Protein AF-A0A6P5L261-F1 (afdb_monomer)

Secondary structure (DSSP, 8-state):
--------SHHHHHHHHTT-------PPPPHHHHHHHHHHHTT---HHHHHHHTT--SHHHHHHHHS--TTS--TTGGGS-HHHHHHHHHHHHHHHHHHT-SGGGHHHHHHHHHHHHHHHHHHTTSSSPPSSPPPPPP-PPPPPPPPTTSHHHHHHHHHHHHHHHHHHHHHHHHHHT--S-HHHHHHHHHHHHHHHHHHHHHHT--

Sequence (206 aa):
MWARLRLSSLFGLTCGLLWLCPAAGITCPAYEILLSQLKNMAKRDFLNSFMTDQGLNLPHLNDTCKRSSDFLVTETLKDLPPVTFLQTVSQNLRHVVQILKEPVFEAMNIYLQGIDNNVCCMLQKLPPAPTACPAPGSKRTLSPTPTVGSFSWKLERCKVIQSYQRFMEAVGKVLETWGPSPGQRNRNRRSLLNVLLGQRRKVRAG

Mean predicted aligned error: 12.81 Å

Nearest PDB structures (foldseek):
  1rw5-assembly1_A  TM=5.959E-01  e=7.456E-01  Homo sapiens
  8dpw-assembly1_A  TM=3.779E-01  e=3.121E-01  Homo sapiens
  4mhl-assembly1_A  TM=4.440E-01  e=8.21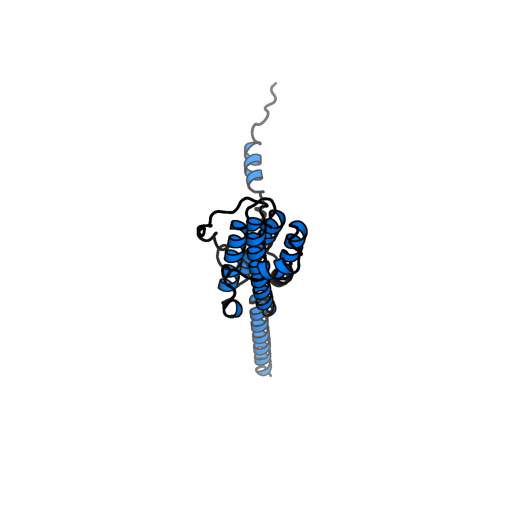3E-01  Homo sapiens
  8dpv-assembly1_A  TM=3.645E-01  e=1.468E+00  Homo sapiens
  2q98-assembly1_A  TM=4.676E-01  e=4.919E+00  Homo sapiens

Solvent-accessible surface area (backbone atoms only — not comparable to full-atom values): 12455 Å² total; per-residue (Å²): 137,84,84,81,78,79,93,79,63,71,73,65,55,60,61,58,60,73,74,64,63,72,75,77,67,80,73,64,72,57,65,71,58,42,52,51,49,53,46,57,58,31,69,63,79,57,48,67,57,50,29,56,80,71,72,43,81,41,81,79,45,49,59,59,26,63,52,57,56,91,82,64,88,56,79,65,54,80,78,42,56,73,67,61,36,45,51,51,50,44,52,50,48,52,51,50,40,65,73,48,63,54,78,93,32,47,73,57,42,54,50,47,50,53,50,41,52,46,43,41,40,50,45,58,72,39,89,83,50,57,96,61,64,84,72,87,70,82,83,73,88,74,74,90,76,59,63,83,86,37,72,67,32,51,50,54,51,42,14,52,43,40,32,50,50,54,39,29,43,52,51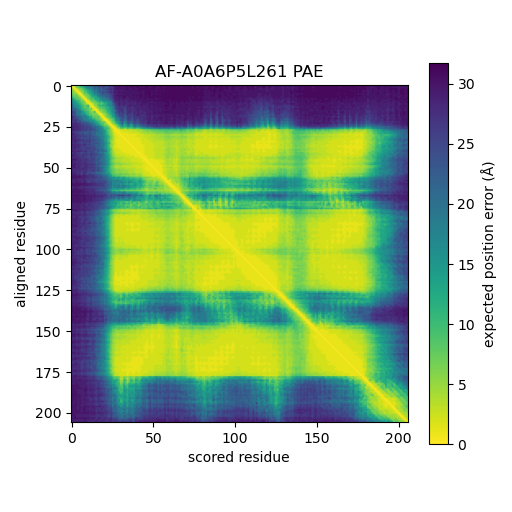,28,60,46,54,69,72,60,72,78,54,72,68,56,58,52,51,52,51,52,50,51,51,50,52,55,53,53,52,57,54,56,70,74,75,115

InterPro domains:
  IPR001581 Leukemia inhibitory factor /oncostatin [PF01291] (36-175)
  IPR001581 Leukemia inhibitory factor /oncostatin [SM00080] (28-164)
  IPR009079 Four-helical cytokine-like, core [G3DSA:1.20.1250.10] (23-178)
  IPR009079 Four-helical cytokine-like, core [SSF47266] (30-178)
  IPR039578 Oncostatin-M [PTHR14261] (1-195)

Radius of gyration: 26.19 Å; Cα contacts (8 Å, |Δi|>4): 137; chains: 1; bounding box: 65×85×64 Å

Foldseek 3Di:
DDDDDPPPDDVVVVVVVVVPPPPPPVQQDDLVVLLVVLLVLLQDAPLVVLCVVLVNPDPVSVVLLLPADPPQDLPCLLVDDLLVNLLSLLQLLVLLCVVVVDPVCVVVNVSSVVSNVSSQSNLCLDPVRDPGRDDHDDDDDDDDQDDPSDPVNSSVNSNSSSNSSSNSNSVSVSSVPDDDGPVVVVVVVVVVVVVVVVVVVVVVPD

pLDDT: mean 78.7, std 17.12, range [33.47, 97.25]

Structure (mmCIF, N/CA/C/O backbone):
data_AF-A0A6P5L261-F1
#
_entry.id   AF-A0A6P5L261-F1
#
loop_
_atom_site.group_PDB
_atom_site.id
_atom_site.type_symbol
_atom_site.label_atom_id
_atom_site.label_alt_id
_atom_site.label_comp_id
_atom_site.label_asym_id
_atom_site.label_entity_id
_atom_site.label_seq_id
_atom_site.pdbx_PDB_ins_code
_atom_site.Cartn_x
_atom_site.Cartn_y
_atom_site.Cartn_z
_atom_site.occupancy
_atom_site.B_iso_or_equiv
_atom_site.auth_seq_id
_atom_site.auth_comp_id
_atom_site.auth_asym_id
_atom_site.auth_atom_id
_atom_site.pdbx_PDB_model_num
ATOM 1 N N . MET A 1 1 ? 31.163 71.505 3.000 1.00 33.47 1 MET A N 1
ATOM 2 C CA . MET A 1 1 ? 30.734 71.180 1.619 1.00 33.47 1 MET A CA 1
ATOM 3 C C . MET A 1 1 ? 30.285 69.726 1.580 1.00 33.47 1 MET A C 1
ATOM 5 O O . MET A 1 1 ? 30.810 68.921 2.332 1.00 33.47 1 MET A O 1
ATOM 9 N N . TRP A 1 2 ? 29.241 69.442 0.808 1.00 35.03 2 TRP A N 1
ATOM 10 C CA . TRP A 1 2 ? 28.296 68.343 1.008 1.00 35.03 2 TRP A CA 1
ATOM 11 C C . TRP A 1 2 ? 28.827 66.981 0.537 1.00 35.03 2 TRP A C 1
ATOM 13 O O . TRP A 1 2 ? 29.327 66.865 -0.581 1.00 35.03 2 TRP A O 1
ATOM 23 N N . ALA A 1 3 ? 28.646 65.938 1.351 1.00 36.06 3 ALA A N 1
ATOM 24 C CA . ALA A 1 3 ? 28.853 64.554 0.937 1.00 36.06 3 ALA A CA 1
ATOM 25 C C . ALA A 1 3 ? 27.654 64.089 0.093 1.00 36.06 3 ALA A C 1
ATOM 27 O O . ALA A 1 3 ? 26.552 63.895 0.603 1.00 36.06 3 ALA A O 1
ATOM 28 N N . ARG A 1 4 ? 27.857 63.919 -1.219 1.00 46.28 4 ARG A N 1
ATOM 29 C CA . ARG A 1 4 ? 26.900 63.224 -2.090 1.00 46.28 4 ARG A CA 1
ATOM 30 C C . ARG A 1 4 ? 27.018 61.719 -1.850 1.00 46.28 4 ARG A C 1
ATOM 32 O O . ARG A 1 4 ? 27.907 61.077 -2.405 1.00 46.28 4 ARG A O 1
ATOM 39 N N . LEU A 1 5 ? 26.104 61.148 -1.069 1.00 43.03 5 LEU A N 1
ATOM 40 C CA . LEU A 1 5 ? 25.864 59.706 -1.100 1.00 43.03 5 LEU A CA 1
ATOM 41 C C . LEU A 1 5 ? 25.200 59.361 -2.443 1.00 43.03 5 LEU A C 1
ATOM 43 O O . LEU A 1 5 ? 24.088 59.802 -2.732 1.00 43.03 5 LEU A O 1
ATOM 47 N N . ARG A 1 6 ? 25.897 58.593 -3.288 1.00 48.44 6 ARG A N 1
ATOM 48 C CA . ARG A 1 6 ? 25.339 58.034 -4.526 1.00 48.44 6 ARG A CA 1
ATOM 49 C C . ARG A 1 6 ? 24.251 57.012 -4.172 1.00 48.44 6 ARG A C 1
ATOM 51 O O . ARG A 1 6 ? 24.556 55.884 -3.794 1.00 48.44 6 ARG A O 1
ATOM 58 N N . LEU A 1 7 ? 22.985 57.396 -4.330 1.00 50.19 7 LEU A N 1
ATOM 59 C CA . LEU A 1 7 ? 21.830 56.491 -4.353 1.00 50.19 7 LEU A CA 1
ATOM 60 C C . LEU A 1 7 ? 21.842 55.671 -5.660 1.00 50.19 7 LEU A C 1
ATOM 62 O O . LEU A 1 7 ? 21.100 55.937 -6.601 1.00 50.19 7 LEU A O 1
ATOM 66 N N . SER A 1 8 ? 22.756 54.709 -5.781 1.00 49.59 8 SER A N 1
ATOM 67 C CA . SER A 1 8 ? 22.884 53.890 -7.000 1.00 49.59 8 SER A CA 1
ATOM 68 C C . SER A 1 8 ? 23.367 52.477 -6.685 1.00 49.59 8 SER A C 1
ATOM 70 O O . SER A 1 8 ? 24.314 51.994 -7.289 1.00 49.59 8 SER A O 1
ATOM 72 N N . SER A 1 9 ? 22.776 51.826 -5.683 1.00 52.22 9 SER A N 1
ATOM 73 C CA . SER A 1 9 ? 23.195 50.464 -5.309 1.00 52.22 9 SER A CA 1
ATOM 74 C C . SER A 1 9 ? 22.052 49.548 -4.860 1.00 52.22 9 SER A C 1
ATOM 76 O O . SER A 1 9 ? 22.175 48.330 -4.915 1.00 52.22 9 SER A O 1
ATOM 78 N N . LEU A 1 10 ? 20.883 50.085 -4.498 1.00 47.38 10 LEU A N 1
ATOM 79 C CA . LEU A 1 10 ? 19.827 49.252 -3.910 1.00 47.38 10 LEU A CA 1
ATOM 80 C C . LEU A 1 10 ? 18.941 48.519 -4.932 1.00 47.38 10 LEU A C 1
ATOM 82 O O . LEU A 1 10 ? 18.353 47.504 -4.580 1.00 47.38 10 LEU A O 1
ATOM 86 N N . PHE A 1 11 ? 18.877 48.959 -6.195 1.00 47.06 11 PHE A N 1
ATOM 87 C CA . PHE A 1 11 ? 18.023 48.309 -7.208 1.00 47.06 11 PHE A CA 1
ATOM 88 C C . PHE A 1 11 ? 18.656 47.059 -7.851 1.00 47.06 11 PHE A C 1
ATOM 90 O O . PHE A 1 11 ? 17.942 46.170 -8.303 1.00 47.06 11 PHE A O 1
ATOM 97 N N . GLY A 1 12 ? 19.992 46.959 -7.869 1.00 49.56 12 GLY A N 1
ATOM 98 C CA . GLY A 1 12 ? 20.695 45.774 -8.385 1.00 49.56 12 GLY A CA 1
ATOM 99 C C . GLY A 1 12 ? 20.711 44.603 -7.397 1.00 49.56 12 GLY A C 1
ATOM 100 O O . GLY A 1 12 ? 20.700 43.443 -7.803 1.00 49.56 12 GLY A O 1
ATOM 101 N N . LEU A 1 13 ? 20.679 44.902 -6.095 1.00 46.00 13 LEU A N 1
ATOM 102 C CA . LEU A 1 13 ? 20.694 43.900 -5.027 1.00 46.00 13 LEU A CA 1
ATOM 103 C C . LEU A 1 13 ? 19.342 43.193 -4.854 1.00 46.00 13 LEU A C 1
ATOM 105 O O . LEU A 1 13 ? 19.320 42.006 -4.541 1.00 46.00 13 LEU A O 1
ATOM 109 N N . THR A 1 14 ? 18.218 43.866 -5.115 1.00 50.78 14 THR A N 1
ATOM 110 C CA . THR A 1 14 ? 16.883 43.256 -4.978 1.00 50.78 14 THR A CA 1
ATOM 111 C C . THR A 1 14 ? 16.535 42.312 -6.133 1.00 50.78 14 THR A C 1
ATOM 113 O O . THR A 1 14 ? 15.913 41.280 -5.895 1.00 50.78 14 THR A O 1
ATOM 116 N N . CYS A 1 15 ? 16.995 42.585 -7.363 1.00 46.81 15 CYS A N 1
ATOM 117 C CA . CYS A 1 15 ? 16.820 41.657 -8.491 1.00 46.81 15 CYS A CA 1
ATOM 118 C C . CYS A 1 15 ? 17.771 40.448 -8.443 1.00 46.81 15 CYS A C 1
ATOM 120 O O . CYS A 1 15 ? 17.393 39.369 -8.893 1.00 46.81 15 CYS A O 1
ATOM 122 N N . GLY A 1 16 ? 18.974 40.586 -7.871 1.00 48.84 16 GLY A N 1
ATOM 123 C CA . GLY A 1 16 ? 19.916 39.467 -7.721 1.00 48.84 16 GLY A CA 1
ATOM 124 C C . GLY A 1 16 ? 19.485 38.421 -6.683 1.00 48.84 16 GLY A C 1
ATOM 125 O O . GLY A 1 16 ? 19.811 37.244 -6.821 1.00 48.84 16 GLY A O 1
ATOM 126 N N . LEU A 1 17 ? 18.710 38.824 -5.670 1.00 49.41 17 LEU A N 1
ATOM 127 C CA . LEU A 1 17 ? 18.237 37.938 -4.596 1.00 49.41 17 LEU A CA 1
ATOM 128 C C . LEU A 1 17 ? 17.010 37.092 -4.981 1.00 49.41 17 LEU A C 1
ATOM 130 O O . LEU A 1 17 ? 16.800 36.033 -4.397 1.00 49.41 17 LEU A O 1
ATOM 134 N N . LEU A 1 18 ? 16.235 37.498 -5.994 1.00 51.03 18 LEU A N 1
ATOM 135 C CA . LEU A 1 18 ? 15.096 36.719 -6.508 1.00 51.03 18 LEU A CA 1
ATOM 136 C C . LEU A 1 18 ? 15.513 35.544 -7.410 1.00 51.03 18 LEU A C 1
ATOM 138 O O . LEU A 1 18 ? 14.702 34.661 -7.676 1.00 51.03 18 LEU A O 1
ATOM 142 N N . TRP A 1 19 ? 16.773 35.499 -7.852 1.00 49.81 19 TRP A N 1
ATOM 143 C CA . TRP A 1 19 ? 17.304 34.437 -8.719 1.00 49.81 19 TRP A CA 1
ATOM 144 C C . TRP A 1 19 ? 18.067 33.337 -7.963 1.00 49.81 19 TRP A C 1
ATOM 146 O O . TRP A 1 19 ? 18.660 32.451 -8.572 1.00 49.81 19 TRP A O 1
ATOM 156 N N . LEU A 1 20 ? 18.037 33.384 -6.628 1.00 44.72 20 LEU A N 1
ATOM 157 C CA . LEU A 1 20 ? 18.706 32.436 -5.733 1.00 44.72 20 LEU A CA 1
ATOM 158 C C . LEU A 1 20 ? 17.727 31.682 -4.829 1.00 44.72 20 LEU A C 1
ATOM 160 O O . LEU A 1 20 ? 18.126 31.160 -3.792 1.00 44.72 20 LEU A O 1
ATOM 164 N N . CYS A 1 21 ? 16.461 31.553 -5.225 1.00 39.91 21 CYS A N 1
ATOM 165 C CA . CYS A 1 21 ? 15.712 30.378 -4.810 1.00 39.91 21 CYS A CA 1
ATOM 166 C C . CYS A 1 21 ? 16.179 29.242 -5.722 1.00 39.91 21 CYS A C 1
ATOM 168 O O . CYS A 1 21 ? 15.684 29.153 -6.850 1.00 39.91 21 CYS A O 1
ATOM 170 N N . PRO A 1 22 ? 17.084 28.338 -5.292 1.00 44.16 22 PRO A N 1
ATOM 171 C CA . PRO A 1 22 ? 16.988 27.006 -5.833 1.00 44.16 22 PRO A CA 1
ATOM 172 C C . PRO A 1 22 ? 15.557 26.614 -5.489 1.00 44.16 22 PRO A C 1
ATOM 174 O O . PRO A 1 22 ? 15.202 26.480 -4.317 1.00 44.16 22 PRO A O 1
ATOM 177 N N . ALA A 1 23 ? 14.695 26.511 -6.501 1.00 46.53 23 ALA A N 1
ATOM 178 C CA . ALA A 1 23 ? 13.581 25.605 -6.381 1.00 46.53 23 ALA A CA 1
ATOM 179 C C . ALA A 1 23 ? 14.266 24.315 -5.949 1.00 46.53 23 ALA A C 1
ATOM 181 O O . ALA A 1 23 ? 15.007 23.717 -6.734 1.00 46.53 23 ALA A O 1
ATOM 182 N N . ALA A 1 24 ? 14.166 23.988 -4.662 1.00 45.53 24 ALA A N 1
ATOM 183 C CA . ALA A 1 24 ? 14.596 22.721 -4.128 1.00 45.53 24 ALA A CA 1
ATOM 184 C C . ALA A 1 24 ? 13.639 21.719 -4.766 1.00 45.53 24 ALA A C 1
ATOM 186 O O . ALA A 1 24 ? 12.659 21.290 -4.169 1.00 45.53 24 ALA A O 1
ATOM 187 N N . GLY A 1 25 ? 13.854 21.452 -6.055 1.00 47.66 25 GLY A N 1
ATOM 188 C CA . GLY A 1 25 ? 13.247 20.364 -6.766 1.00 47.66 25 GLY A CA 1
ATOM 189 C C . GLY A 1 25 ? 13.775 19.165 -6.027 1.00 47.66 25 GLY A C 1
ATOM 190 O O . GLY A 1 25 ? 14.940 18.806 -6.188 1.00 47.66 25 GLY A O 1
ATOM 191 N N . ILE A 1 26 ? 12.955 18.643 -5.121 1.00 58.28 26 ILE A N 1
ATOM 192 C CA . ILE A 1 26 ? 13.238 17.417 -4.399 1.00 58.28 26 ILE A CA 1
ATOM 193 C C . ILE A 1 26 ? 13.472 16.388 -5.498 1.00 58.28 26 ILE A C 1
ATOM 195 O O . ILE A 1 26 ? 12.552 15.987 -6.212 1.00 58.28 26 ILE A O 1
ATOM 199 N N . THR A 1 27 ? 14.739 16.071 -5.738 1.00 77.88 27 THR A N 1
ATOM 200 C CA . THR A 1 27 ? 15.110 15.193 -6.835 1.00 77.88 27 THR A CA 1
ATOM 201 C C . THR A 1 27 ? 14.723 13.785 -6.426 1.00 77.88 27 THR A C 1
ATOM 203 O O . THR A 1 27 ? 15.116 13.293 -5.370 1.00 77.88 27 THR A O 1
ATOM 206 N N . CYS A 1 28 ? 13.914 13.131 -7.256 1.00 87.81 28 CYS A N 1
ATOM 207 C CA . CYS A 1 28 ? 13.492 11.769 -6.976 1.00 87.81 28 CYS A CA 1
ATOM 208 C C . CYS A 1 28 ? 14.708 10.831 -6.905 1.00 87.81 28 CYS A C 1
ATOM 210 O O . CYS A 1 28 ? 15.511 10.838 -7.856 1.00 87.81 28 CYS A O 1
ATOM 212 N N . PRO A 1 29 ? 14.813 9.994 -5.851 1.00 90.44 29 PRO A N 1
ATOM 213 C CA . PRO A 1 29 ? 15.911 9.050 -5.686 1.00 90.44 29 PRO A CA 1
ATOM 214 C C . PRO A 1 29 ? 16.095 8.117 -6.891 1.00 90.44 29 PRO A C 1
ATOM 216 O O . PRO A 1 29 ? 15.255 8.020 -7.793 1.00 90.44 29 PRO A O 1
ATOM 219 N N . ALA A 1 30 ? 17.222 7.406 -6.919 1.00 91.19 30 ALA A N 1
ATOM 220 C CA . ALA A 1 30 ? 17.482 6.405 -7.949 1.00 91.19 30 ALA A CA 1
ATOM 221 C C . ALA A 1 30 ? 16.413 5.294 -7.940 1.00 91.19 30 ALA A C 1
ATOM 223 O O . ALA A 1 30 ? 15.871 4.955 -6.889 1.00 91.19 30 ALA A O 1
ATOM 224 N N . TYR A 1 31 ? 16.147 4.699 -9.109 1.00 92.19 31 TYR A N 1
ATOM 225 C CA . TYR A 1 31 ? 15.114 3.667 -9.287 1.00 92.19 31 TYR A CA 1
ATOM 226 C C . TYR A 1 31 ? 15.254 2.506 -8.289 1.00 92.19 31 TYR A C 1
ATOM 228 O O . TYR A 1 31 ? 14.279 2.143 -7.643 1.00 92.19 31 TYR A O 1
ATOM 236 N N . GLU A 1 32 ? 16.466 1.973 -8.103 1.00 93.19 32 GLU A N 1
ATOM 237 C CA . GLU A 1 32 ? 16.696 0.834 -7.198 1.00 93.19 32 GLU A CA 1
ATOM 238 C C . GLU A 1 32 ? 16.423 1.199 -5.727 1.00 93.19 32 GLU A C 1
ATOM 240 O O . GLU A 1 32 ? 15.879 0.397 -4.967 1.00 93.19 32 GLU A O 1
ATOM 245 N N . ILE A 1 33 ? 16.733 2.442 -5.335 1.00 94.44 33 ILE A N 1
ATOM 246 C CA . ILE A 1 33 ? 16.443 2.963 -3.992 1.00 94.44 33 ILE A CA 1
ATOM 247 C C . ILE A 1 33 ? 14.930 3.091 -3.807 1.00 94.44 33 ILE A C 1
ATOM 249 O O . ILE A 1 33 ? 14.399 2.605 -2.813 1.00 94.44 33 ILE A O 1
ATOM 253 N N . LEU A 1 34 ? 14.228 3.687 -4.777 1.00 94.94 34 LEU A N 1
ATOM 254 C CA . LEU A 1 34 ? 12.769 3.822 -4.744 1.00 94.94 34 LEU A CA 1
ATOM 255 C C . LEU A 1 34 ? 12.074 2.462 -4.683 1.00 94.94 34 LEU A C 1
ATOM 257 O O . LEU A 1 34 ? 11.142 2.288 -3.901 1.00 94.94 34 LEU A O 1
ATOM 261 N N . LEU A 1 35 ? 12.533 1.491 -5.477 1.00 96.00 35 LEU A N 1
ATOM 262 C CA . LEU A 1 35 ? 11.956 0.150 -5.505 1.00 96.00 35 LEU A CA 1
ATOM 263 C C . LEU A 1 35 ? 12.141 -0.546 -4.153 1.00 96.00 35 LEU A C 1
ATOM 265 O O . LEU A 1 35 ? 11.180 -1.086 -3.609 1.00 96.00 35 LEU A O 1
ATOM 269 N N . SER A 1 36 ? 13.344 -0.476 -3.579 1.00 95.81 36 SER A N 1
ATOM 270 C CA . SER A 1 36 ? 13.629 -1.009 -2.243 1.00 95.81 36 SER A CA 1
ATOM 271 C C . SER A 1 36 ? 12.770 -0.344 -1.161 1.00 95.81 36 SER A C 1
ATOM 273 O O . SER A 1 36 ? 12.158 -1.025 -0.337 1.00 95.81 36 SER A O 1
ATOM 275 N N . GLN A 1 37 ? 12.644 0.986 -1.197 1.00 96.56 37 GLN A N 1
ATOM 276 C CA . GLN A 1 37 ? 11.794 1.727 -0.266 1.00 96.56 37 GLN A CA 1
ATOM 277 C C . GLN A 1 37 ? 10.324 1.307 -0.382 1.00 96.56 37 GLN A C 1
ATOM 279 O O . GLN A 1 37 ? 9.709 1.004 0.635 1.00 96.56 37 GLN A O 1
ATOM 284 N N . LEU A 1 38 ? 9.762 1.235 -1.593 1.00 97.25 38 LEU A N 1
ATOM 285 C CA . LEU A 1 38 ? 8.371 0.816 -1.805 1.00 97.25 38 LEU A CA 1
ATOM 286 C C . LEU A 1 38 ? 8.121 -0.620 -1.319 1.00 97.25 38 LEU A C 1
ATOM 288 O O . LEU A 1 38 ? 7.137 -0.855 -0.619 1.00 97.25 38 LEU A O 1
ATOM 292 N N . LYS A 1 39 ? 9.033 -1.559 -1.608 1.00 96.38 39 LYS A N 1
ATOM 293 C CA . LYS A 1 39 ? 8.966 -2.943 -1.102 1.00 96.38 39 LYS A CA 1
ATOM 294 C C . LYS A 1 39 ? 8.957 -3.000 0.424 1.00 96.38 39 LYS A C 1
ATOM 296 O O . LYS A 1 39 ? 8.181 -3.747 1.011 1.00 96.38 39 LYS A O 1
ATOM 301 N N . ASN A 1 40 ? 9.808 -2.211 1.077 1.00 96.50 40 ASN A N 1
ATOM 302 C CA . ASN A 1 40 ? 9.866 -2.174 2.537 1.00 96.50 40 ASN A CA 1
ATOM 303 C C . ASN A 1 40 ? 8.628 -1.511 3.143 1.00 96.50 40 ASN A C 1
ATOM 305 O O . ASN A 1 40 ? 8.123 -1.985 4.158 1.00 96.50 40 ASN A O 1
ATOM 309 N N . MET A 1 41 ? 8.102 -0.461 2.510 1.00 96.50 41 MET A N 1
ATOM 310 C CA . MET A 1 41 ? 6.895 0.205 2.997 1.00 96.50 41 MET A CA 1
ATOM 311 C C . MET A 1 41 ? 5.640 -0.661 2.862 1.00 96.50 41 MET A C 1
ATOM 313 O O . MET A 1 41 ? 4.766 -0.611 3.725 1.00 96.50 41 MET A O 1
ATOM 317 N N . ALA A 1 42 ? 5.584 -1.523 1.845 1.00 95.50 42 ALA A N 1
ATOM 318 C CA . ALA A 1 42 ? 4.510 -2.498 1.675 1.00 95.50 42 ALA A CA 1
ATOM 319 C C . ALA A 1 42 ? 4.428 -3.545 2.804 1.00 95.50 42 ALA A C 1
ATOM 321 O O . ALA A 1 42 ? 3.379 -4.152 2.989 1.00 95.50 42 ALA A O 1
ATOM 322 N N . LYS A 1 43 ? 5.505 -3.739 3.579 1.00 94.75 43 LYS A N 1
ATOM 323 C CA . LYS A 1 43 ? 5.561 -4.692 4.704 1.00 94.75 43 LYS A CA 1
ATOM 324 C C . LYS A 1 43 ? 5.063 -4.104 6.028 1.00 94.75 43 LYS A C 1
ATOM 326 O O . LYS A 1 43 ? 5.063 -4.801 7.040 1.00 94.75 43 LYS A O 1
ATOM 331 N N . ARG A 1 44 ? 4.717 -2.814 6.068 1.00 94.62 44 ARG A N 1
ATOM 332 C CA . ARG A 1 44 ? 4.341 -2.134 7.311 1.00 94.62 44 ARG A CA 1
ATOM 333 C C . ARG A 1 44 ? 2.962 -2.585 7.791 1.00 94.62 44 ARG A C 1
ATOM 335 O O . ARG A 1 44 ? 1.948 -2.264 7.171 1.00 94.62 44 ARG A O 1
ATOM 342 N N . ASP A 1 45 ? 2.932 -3.224 8.955 1.00 91.12 45 ASP A N 1
ATOM 343 C CA . ASP A 1 45 ? 1.687 -3.569 9.634 1.00 91.12 45 ASP A CA 1
ATOM 344 C C . ASP A 1 45 ? 1.158 -2.386 10.465 1.00 91.12 45 ASP A C 1
ATOM 346 O O . ASP A 1 45 ? 1.841 -1.850 11.337 1.00 91.12 45 ASP A O 1
ATOM 350 N N . PHE A 1 46 ? -0.071 -1.975 10.167 1.00 92.75 46 PHE A N 1
ATOM 351 C CA . PHE A 1 46 ? -0.848 -0.969 10.893 1.00 92.75 46 PHE A CA 1
ATOM 352 C C . PHE A 1 46 ? -2.031 -1.588 11.634 1.00 92.75 46 PHE A C 1
ATOM 354 O O . PHE A 1 46 ? -2.564 -0.969 12.554 1.00 92.75 46 PHE A O 1
ATOM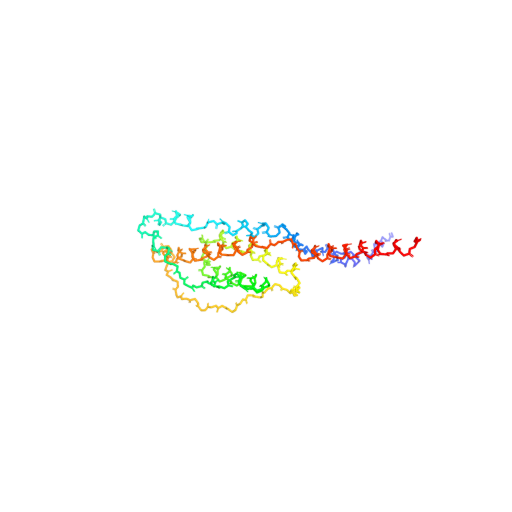 361 N N . LEU A 1 47 ? -2.465 -2.786 11.231 1.00 91.00 47 LEU A N 1
ATOM 362 C CA . LEU A 1 47 ? -3.657 -3.404 11.790 1.00 91.00 47 LEU A CA 1
ATOM 363 C C . LEU A 1 47 ? -3.399 -3.835 13.226 1.00 91.00 47 LEU A C 1
ATOM 365 O O . LEU A 1 47 ? -4.203 -3.519 14.099 1.00 91.00 47 LEU A O 1
ATOM 369 N N . ASN A 1 48 ? -2.272 -4.502 13.478 1.00 90.00 48 ASN A N 1
ATOM 370 C CA . ASN A 1 48 ? -1.955 -4.983 14.817 1.00 90.00 48 ASN A CA 1
ATOM 371 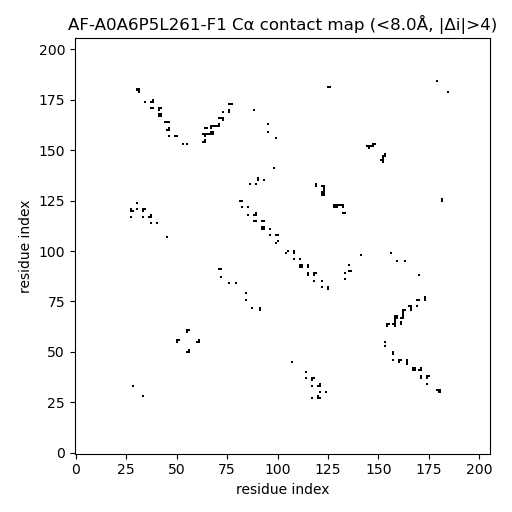C C . ASN A 1 48 ? -1.791 -3.829 15.821 1.00 90.00 48 ASN A C 1
ATOM 373 O O . ASN A 1 48 ? -2.331 -3.891 16.928 1.00 90.00 48 ASN A O 1
ATOM 377 N N . SER A 1 49 ? -1.117 -2.743 15.420 1.00 90.12 49 SER A N 1
ATOM 378 C CA . SER A 1 49 ? -0.999 -1.532 16.244 1.00 90.12 49 SER A CA 1
ATOM 379 C C . SER A 1 49 ? -2.370 -0.926 16.539 1.00 90.12 49 SER A C 1
ATOM 381 O O . SER A 1 49 ? -2.717 -0.749 17.701 1.00 90.12 49 SER A O 1
ATOM 383 N N . PHE A 1 50 ? -3.205 -0.722 15.514 1.00 91.88 50 PHE A N 1
ATOM 384 C CA . PHE A 1 50 ? -4.551 -0.182 15.710 1.00 91.88 50 PHE A CA 1
ATOM 385 C C . PHE A 1 50 ? -5.416 -1.068 16.617 1.00 91.88 50 PHE A C 1
ATOM 387 O O . PHE A 1 50 ? -6.096 -0.568 17.510 1.00 91.88 50 PHE A O 1
ATOM 394 N N . MET A 1 51 ? -5.396 -2.388 16.414 1.00 89.88 51 MET A N 1
ATOM 395 C CA . MET A 1 51 ? -6.162 -3.320 17.242 1.00 89.88 51 MET A CA 1
ATOM 396 C C . MET A 1 51 ? -5.719 -3.285 18.704 1.00 89.88 51 MET A C 1
ATOM 398 O O . MET A 1 51 ? -6.567 -3.366 19.593 1.00 89.88 51 MET A O 1
ATOM 402 N N . THR A 1 52 ? -4.419 -3.140 18.951 1.00 90.50 52 THR A N 1
ATOM 403 C CA . THR A 1 52 ? -3.866 -3.008 20.301 1.00 90.50 52 THR A CA 1
ATOM 404 C C . THR A 1 52 ? -4.323 -1.698 20.942 1.00 90.50 52 THR A C 1
ATOM 406 O O . THR A 1 52 ? -4.953 -1.728 21.998 1.00 90.50 52 THR A O 1
ATOM 409 N N . ASP A 1 53 ? -4.120 -0.568 20.262 1.00 90.06 53 ASP A N 1
ATOM 410 C CA . ASP A 1 53 ? -4.429 0.770 20.785 1.00 90.06 53 ASP A CA 1
ATOM 411 C C . ASP A 1 53 ? -5.929 0.981 21.038 1.00 90.06 53 ASP A C 1
ATOM 413 O O . ASP A 1 53 ? -6.330 1.725 21.932 1.00 90.06 53 ASP A O 1
ATOM 417 N N . GLN A 1 54 ? -6.787 0.323 20.253 1.00 90.50 54 GLN A N 1
ATOM 418 C CA . GLN A 1 54 ? -8.240 0.459 20.362 1.00 90.50 54 GLN A CA 1
ATOM 419 C C . GLN A 1 54 ? -8.902 -0.585 21.271 1.00 90.50 54 GLN A C 1
ATOM 421 O O . GLN A 1 54 ? -10.128 -0.531 21.444 1.00 90.50 54 GLN A O 1
ATOM 426 N N . GLY A 1 55 ? -8.130 -1.511 21.854 1.00 88.12 55 GLY A N 1
ATOM 427 C CA . GLY A 1 55 ? -8.649 -2.586 22.704 1.00 88.12 55 GLY A CA 1
ATOM 428 C C . GLY A 1 55 ? -9.455 -3.638 21.933 1.00 88.12 55 GLY A C 1
ATOM 429 O O . GLY A 1 55 ? -10.403 -4.205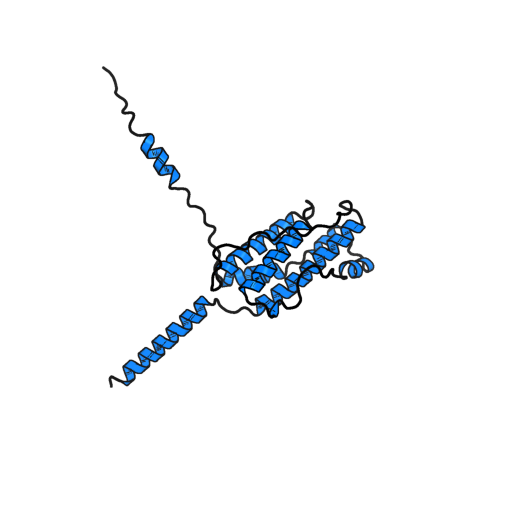 22.467 1.00 88.12 55 GLY A O 1
ATOM 430 N N . LEU A 1 56 ? -9.113 -3.874 20.663 1.00 87.62 56 LEU A N 1
ATOM 431 C CA . LEU A 1 56 ? -9.768 -4.851 19.784 1.00 87.62 56 LEU A CA 1
ATOM 432 C C . LEU A 1 56 ? -9.020 -6.188 19.695 1.00 87.62 56 LEU A C 1
ATOM 434 O O . LEU A 1 56 ? -9.453 -7.066 18.949 1.00 87.62 56 LEU A O 1
ATOM 438 N N . ASN A 1 57 ? -7.906 -6.365 20.414 1.00 82.00 57 ASN A N 1
ATOM 439 C CA . ASN A 1 57 ? -7.094 -7.586 20.371 1.00 82.00 57 ASN A CA 1
ATOM 440 C C . ASN A 1 57 ? -7.725 -8.744 21.175 1.00 82.00 57 ASN A C 1
ATOM 442 O O . ASN A 1 57 ? -7.128 -9.312 22.085 1.00 82.00 57 ASN A O 1
ATOM 446 N N . LEU A 1 58 ? -8.982 -9.052 20.854 1.00 81.50 58 LEU A N 1
ATOM 447 C CA . LEU A 1 58 ? -9.770 -10.143 21.411 1.00 81.50 58 LEU A CA 1
ATOM 448 C C . LEU A 1 58 ? -10.018 -11.182 20.306 1.00 81.50 58 LEU A C 1
ATOM 450 O O . LEU A 1 58 ? -10.318 -10.790 19.173 1.00 81.50 58 LEU A O 1
ATOM 454 N N . PRO A 1 59 ? -9.960 -12.496 20.603 1.00 76.94 59 PRO A N 1
ATOM 455 C CA . PRO A 1 59 ? -10.048 -13.545 19.583 1.00 76.94 59 PRO A CA 1
ATOM 456 C C . PRO A 1 59 ? -11.259 -13.414 18.642 1.00 76.94 59 PRO A C 1
ATOM 458 O O . PRO A 1 59 ? -11.112 -13.517 17.430 1.00 76.94 59 PRO A O 1
ATOM 461 N N . HIS A 1 60 ? -12.437 -13.086 19.181 1.00 74.50 60 HIS A N 1
ATOM 462 C CA . HIS A 1 60 ? -13.685 -12.952 18.417 1.00 74.50 60 HIS A CA 1
ATOM 463 C C . HIS A 1 60 ? -13.758 -11.683 17.539 1.00 74.50 60 HIS A C 1
ATOM 465 O O . HIS A 1 60 ? -14.500 -11.641 16.555 1.00 74.50 60 HIS A O 1
ATOM 471 N N . LEU A 1 61 ? -12.989 -10.636 17.862 1.00 73.69 61 LEU A N 1
ATOM 472 C CA . LEU A 1 61 ? -12.939 -9.398 17.070 1.00 73.69 61 LEU A CA 1
ATOM 473 C C . LEU A 1 61 ? -11.917 -9.481 15.937 1.00 73.69 61 LEU A C 1
ATOM 475 O O . LEU A 1 61 ? -12.091 -8.821 14.912 1.00 73.69 61 LEU A O 1
ATOM 479 N N . ASN A 1 62 ? -10.907 -10.342 16.079 1.00 71.00 62 ASN A N 1
ATOM 480 C CA . ASN A 1 62 ? -9.920 -10.608 15.037 1.00 71.00 62 ASN A CA 1
ATOM 481 C C . ASN A 1 62 ? -10.597 -11.083 13.740 1.00 71.00 62 ASN A C 1
ATOM 483 O O . ASN A 1 62 ? -10.378 -10.519 12.668 1.00 71.00 62 ASN A O 1
ATOM 487 N N . ASP A 1 63 ? -11.527 -12.034 13.845 1.00 76.62 63 ASP A N 1
ATOM 488 C CA . ASP A 1 63 ? -12.274 -12.539 12.686 1.00 76.62 63 ASP A CA 1
ATOM 489 C C . ASP A 1 63 ? -13.228 -11.492 12.092 1.00 76.62 63 ASP A C 1
ATOM 491 O O . ASP A 1 63 ? -13.448 -11.443 10.879 1.00 76.62 63 ASP A O 1
ATOM 495 N N . THR A 1 64 ? -13.740 -10.589 12.932 1.00 80.06 64 THR A N 1
ATOM 496 C CA . THR A 1 64 ? -14.621 -9.498 12.498 1.00 80.06 64 THR A CA 1
ATOM 497 C C . THR A 1 64 ? -13.864 -8.447 11.684 1.00 80.06 64 THR A C 1
ATOM 499 O O . THR A 1 64 ? -14.376 -7.987 10.661 1.00 80.06 64 THR A O 1
ATOM 502 N N . CYS A 1 65 ? -12.640 -8.097 12.090 1.00 80.69 65 CYS A N 1
ATOM 503 C CA . CYS A 1 65 ? -11.765 -7.200 11.333 1.00 80.69 65 CYS A CA 1
ATOM 504 C C . CYS A 1 65 ? -11.221 -7.863 10.057 1.00 80.69 65 CYS A C 1
ATOM 506 O O . CYS A 1 65 ? -11.052 -7.187 9.044 1.00 80.69 65 CYS A O 1
ATOM 508 N N . LYS A 1 66 ? -11.013 -9.190 10.075 1.00 70.56 66 LYS A N 1
ATOM 509 C CA . LYS A 1 66 ? -10.570 -9.986 8.916 1.00 70.56 66 LYS A CA 1
ATOM 510 C C . LYS A 1 66 ? -11.606 -10.110 7.798 1.00 70.56 66 LYS A C 1
ATOM 512 O O . LYS A 1 66 ? -11.219 -10.431 6.670 1.00 70.56 66 LYS A O 1
ATOM 517 N N . ARG A 1 67 ? -12.899 -9.866 8.045 1.00 69.69 67 ARG A N 1
ATOM 518 C CA . ARG A 1 67 ? -13.875 -9.695 6.955 1.00 69.69 67 ARG A CA 1
ATOM 519 C C . ARG A 1 67 ? -13.559 -8.392 6.220 1.00 69.69 67 ARG A C 1
ATOM 521 O O . ARG A 1 67 ? -13.958 -7.312 6.647 1.00 69.69 67 ARG A O 1
ATOM 528 N N . SER A 1 68 ? -12.785 -8.524 5.143 1.00 62.34 68 SER A N 1
ATOM 529 C CA . SER A 1 68 ? -12.413 -7.420 4.260 1.00 62.34 68 SER A CA 1
ATOM 530 C C . SER A 1 68 ? -13.653 -6.809 3.635 1.00 62.34 68 SER A C 1
ATOM 532 O O . SER A 1 68 ? -14.631 -7.501 3.365 1.00 62.34 68 SER A O 1
ATOM 534 N N . SER A 1 69 ? -13.581 -5.507 3.406 1.00 62.19 69 SER A N 1
ATOM 535 C CA . SER A 1 69 ? -14.490 -4.828 2.498 1.00 62.19 69 SER A CA 1
ATOM 536 C C . SER A 1 69 ? -13.832 -4.841 1.116 1.00 62.19 69 SER A C 1
ATOM 538 O O . SER A 1 69 ? -12.623 -4.620 1.019 1.00 62.19 69 SER A O 1
ATOM 540 N N . ASP A 1 70 ? -14.591 -5.102 0.054 1.00 65.75 70 ASP A N 1
ATOM 541 C CA . ASP A 1 70 ? -14.087 -5.161 -1.332 1.00 65.75 70 ASP A CA 1
ATOM 542 C C . ASP A 1 70 ? -13.815 -3.758 -1.914 1.00 65.75 70 ASP A C 1
ATOM 544 O O . ASP A 1 70 ? -14.006 -3.490 -3.098 1.00 65.75 70 ASP A O 1
ATOM 548 N N . PHE A 1 71 ? -13.414 -2.800 -1.073 1.00 72.75 71 PHE A N 1
ATOM 549 C CA . PHE A 1 71 ? -13.330 -1.396 -1.475 1.00 72.75 71 PHE A CA 1
ATOM 550 C C . PHE A 1 71 ? -12.008 -1.015 -2.152 1.00 72.75 71 PHE A C 1
ATOM 552 O O . PHE A 1 71 ? -11.948 0.049 -2.771 1.00 72.75 71 PHE A O 1
ATOM 559 N N . LEU A 1 72 ? -10.965 -1.849 -2.047 1.00 78.31 72 LEU A N 1
ATOM 560 C CA . LEU A 1 72 ? -9.687 -1.651 -2.739 1.00 78.31 72 LEU A CA 1
ATOM 561 C C . LEU A 1 72 ? -9.518 -2.670 -3.862 1.00 78.31 72 LEU A C 1
ATOM 563 O O . LEU A 1 72 ? -9.773 -3.862 -3.688 1.00 78.31 72 LEU A O 1
ATOM 567 N N . VAL A 1 73 ? -9.014 -2.199 -5.001 1.00 77.38 73 VAL A N 1
ATOM 568 C CA . VAL A 1 73 ? -8.746 -3.050 -6.166 1.00 77.38 73 VAL A CA 1
ATOM 569 C C . VAL A 1 73 ? -7.517 -3.909 -5.883 1.00 77.38 73 VAL A C 1
ATOM 571 O O . VAL A 1 73 ? -6.403 -3.397 -5.810 1.00 77.38 73 VAL A O 1
ATOM 574 N N . THR A 1 74 ? -7.713 -5.214 -5.720 1.00 77.94 74 THR A N 1
ATOM 575 C CA . THR A 1 74 ? -6.628 -6.182 -5.463 1.00 77.94 74 THR A CA 1
ATOM 576 C C . THR A 1 74 ? -6.515 -7.225 -6.567 1.00 77.94 74 THR A C 1
ATOM 578 O O . THR A 1 74 ? -5.411 -7.622 -6.949 1.00 77.94 74 THR A O 1
ATOM 581 N N . GLU A 1 75 ? -7.652 -7.627 -7.127 1.00 75.06 75 GLU A N 1
ATOM 582 C CA . GLU A 1 75 ? -7.741 -8.465 -8.313 1.00 75.06 75 GLU A CA 1
ATOM 583 C C . GLU A 1 75 ? -7.036 -7.775 -9.482 1.00 75.06 75 GLU A C 1
ATOM 585 O O . GLU A 1 75 ? -7.113 -6.558 -9.639 1.00 75.06 75 GLU A O 1
ATOM 590 N N . THR A 1 76 ? -6.335 -8.547 -10.311 1.00 84.75 76 THR A N 1
ATOM 591 C CA . THR A 1 76 ? -5.651 -8.081 -11.536 1.00 84.75 76 THR A CA 1
ATOM 592 C C . THR A 1 76 ? -4.426 -7.175 -11.353 1.00 84.75 76 THR A C 1
ATOM 594 O O . THR A 1 76 ? -3.756 -6.896 -12.342 1.00 84.75 76 THR A O 1
ATOM 597 N N . LEU A 1 77 ? -4.033 -6.781 -10.127 1.00 91.44 77 LEU A N 1
ATOM 598 C CA . LEU A 1 77 ? -2.856 -5.909 -9.913 1.00 91.44 77 LEU A CA 1
ATOM 599 C C . LEU A 1 77 ? -1.574 -6.431 -10.581 1.00 91.44 77 LEU A C 1
ATOM 601 O O . LEU A 1 77 ? -0.781 -5.644 -11.092 1.00 91.44 77 LEU A O 1
ATOM 605 N N . LYS A 1 78 ? -1.377 -7.754 -10.583 1.00 91.25 78 LYS A N 1
ATOM 606 C CA . LYS A 1 78 ? -0.218 -8.419 -11.202 1.00 91.25 78 LYS A CA 1
ATOM 607 C C . LYS A 1 78 ? -0.194 -8.323 -12.732 1.00 91.25 78 LYS A C 1
ATOM 609 O O . LYS A 1 78 ? 0.873 -8.449 -13.322 1.00 91.25 78 LYS A O 1
ATOM 614 N N . ASP A 1 79 ? -1.357 -8.126 -13.348 1.00 91.31 79 ASP A N 1
ATOM 615 C CA . ASP A 1 79 ? -1.547 -8.114 -14.799 1.00 91.31 79 ASP A CA 1
ATOM 616 C C . ASP A 1 79 ? -1.511 -6.676 -15.355 1.00 91.31 79 ASP A C 1
ATOM 618 O O . ASP A 1 79 ? -1.495 -6.465 -16.568 1.00 91.31 79 ASP A O 1
ATOM 622 N N . LEU A 1 80 ? -1.471 -5.666 -14.473 1.00 91.25 80 LEU A N 1
ATOM 623 C CA . LEU A 1 80 ? -1.428 -4.262 -14.863 1.00 91.25 80 LEU A CA 1
ATOM 624 C C . LEU A 1 80 ? -0.049 -3.857 -15.411 1.00 91.25 80 LEU A C 1
ATOM 626 O O . LEU A 1 80 ? 0.985 -4.181 -14.818 1.00 91.25 80 LEU A O 1
ATOM 630 N N . PRO A 1 81 ? -0.005 -3.033 -16.476 1.00 90.31 81 PRO A N 1
ATOM 631 C CA . PRO A 1 81 ? 1.221 -2.362 -16.888 1.00 90.31 81 PRO A CA 1
ATOM 632 C C . PRO A 1 81 ? 1.813 -1.518 -15.744 1.00 90.31 81 PRO A C 1
ATOM 634 O O . PRO A 1 81 ? 1.049 -0.916 -14.986 1.00 90.31 81 PRO A O 1
ATOM 637 N N . PRO A 1 82 ? 3.150 -1.368 -15.644 1.00 91.38 82 PRO A N 1
ATOM 638 C CA . PRO A 1 82 ? 3.804 -0.686 -14.520 1.00 91.38 82 PRO A CA 1
ATOM 639 C C . PRO A 1 82 ? 3.259 0.710 -14.178 1.00 91.38 82 PRO A C 1
ATOM 641 O O . PRO A 1 82 ? 3.104 1.045 -13.006 1.00 91.38 82 PRO A O 1
ATOM 644 N N . VAL A 1 83 ? 2.937 1.520 -15.192 1.00 90.56 83 VAL A N 1
ATOM 645 C CA . VAL A 1 83 ? 2.360 2.862 -14.997 1.00 90.56 83 VAL A CA 1
ATOM 646 C C . VAL A 1 83 ? 0.953 2.772 -14.399 1.00 90.56 83 VAL A C 1
ATOM 648 O O . VAL A 1 83 ? 0.675 3.426 -13.396 1.00 90.56 83 VAL A O 1
ATOM 651 N N . THR A 1 84 ? 0.083 1.934 -14.966 1.00 89.88 84 THR A N 1
ATOM 652 C CA . THR A 1 84 ? -1.293 1.729 -14.487 1.00 89.88 84 THR A CA 1
ATOM 653 C C . THR A 1 84 ? -1.318 1.117 -13.088 1.00 89.88 84 THR A C 1
ATOM 655 O O . THR A 1 84 ? -2.121 1.524 -12.250 1.00 89.88 84 THR A O 1
ATOM 658 N N . PHE A 1 85 ? -0.400 0.192 -12.804 1.00 93.75 85 PHE A N 1
ATOM 659 C CA . PHE A 1 85 ? -0.193 -0.366 -11.472 1.00 93.75 85 PHE A CA 1
ATOM 660 C C . PHE A 1 85 ? 0.096 0.741 -10.449 1.00 93.75 85 PHE A C 1
ATOM 662 O O . PHE A 1 85 ? -0.642 0.889 -9.479 1.00 93.75 85 PHE A O 1
ATOM 669 N N . LEU A 1 86 ? 1.105 1.585 -10.692 1.00 93.94 86 LEU A N 1
ATOM 670 C CA . LEU A 1 86 ? 1.467 2.679 -9.780 1.00 93.94 86 LEU A CA 1
ATOM 671 C C . LEU A 1 86 ? 0.351 3.722 -9.624 1.00 93.94 86 LEU A C 1
ATOM 673 O O . LEU A 1 86 ? 0.115 4.211 -8.521 1.00 93.94 86 LEU A O 1
ATOM 677 N N . GLN A 1 87 ? -0.372 4.042 -10.699 1.00 91.06 87 GLN A N 1
ATOM 678 C CA . GLN A 1 87 ? -1.546 4.918 -10.634 1.00 91.06 87 GLN A CA 1
ATOM 679 C C . GLN A 1 87 ? -2.648 4.328 -9.749 1.00 91.06 87 GLN A C 1
ATOM 681 O O . GLN A 1 87 ? -3.216 5.039 -8.920 1.00 91.06 87 GLN A O 1
ATOM 686 N N . THR A 1 88 ? -2.902 3.026 -9.879 1.00 92.12 88 THR A N 1
ATOM 687 C CA . THR A 1 88 ? -3.865 2.299 -9.043 1.00 92.12 88 THR A CA 1
ATOM 688 C C . THR A 1 88 ? -3.434 2.329 -7.577 1.00 92.12 88 THR A C 1
ATOM 690 O O . THR A 1 88 ? -4.260 2.598 -6.705 1.00 92.12 88 THR A O 1
ATOM 693 N N . VAL A 1 89 ? -2.139 2.148 -7.288 1.00 94.38 89 VAL A N 1
ATOM 694 C CA . VAL A 1 89 ? -1.586 2.294 -5.929 1.00 94.38 89 VAL A CA 1
ATOM 695 C C . VAL A 1 89 ? -1.840 3.687 -5.365 1.00 94.38 89 VAL A C 1
ATOM 697 O O . VAL A 1 89 ? -2.444 3.805 -4.302 1.00 94.38 89 VAL A O 1
ATOM 700 N N . SER A 1 90 ? -1.464 4.737 -6.095 1.00 92.75 90 SER A N 1
ATOM 701 C CA . SER A 1 90 ? -1.674 6.130 -5.676 1.00 92.75 90 SER A CA 1
ATOM 702 C C . SER A 1 90 ? -3.148 6.437 -5.369 1.00 92.75 90 SER A C 1
ATOM 704 O O . SER A 1 90 ? -3.478 7.015 -4.332 1.00 92.75 90 SER A O 1
ATOM 706 N N . GLN A 1 91 ? -4.065 5.994 -6.235 1.00 90.38 91 GLN A N 1
ATOM 707 C CA . GLN A 1 91 ? -5.503 6.202 -6.052 1.00 90.38 91 GLN A CA 1
ATOM 708 C C . GLN A 1 91 ? -6.039 5.510 -4.794 1.00 90.38 91 GLN A C 1
ATOM 710 O O . GLN A 1 91 ? -6.748 6.140 -4.007 1.00 90.38 91 GLN A O 1
ATOM 715 N N . ASN A 1 92 ? -5.674 4.243 -4.577 1.00 91.69 92 ASN A N 1
ATOM 716 C CA . ASN A 1 92 ? -6.107 3.481 -3.406 1.00 91.69 92 ASN A CA 1
ATOM 717 C C . ASN A 1 92 ? -5.542 4.081 -2.105 1.00 91.69 92 ASN A C 1
ATOM 719 O O . ASN A 1 92 ? -6.293 4.251 -1.146 1.00 91.69 92 ASN A O 1
ATOM 723 N N . LEU A 1 93 ? -4.266 4.495 -2.078 1.00 93.12 93 LEU A N 1
ATOM 724 C CA . LEU A 1 93 ? -3.659 5.166 -0.917 1.00 93.12 93 LEU A CA 1
ATOM 725 C C . LEU A 1 93 ? -4.414 6.443 -0.537 1.00 93.12 93 LEU A C 1
ATOM 727 O O . LEU A 1 93 ? -4.781 6.635 0.622 1.00 93.12 93 LEU A O 1
ATOM 731 N N . ARG A 1 94 ? -4.703 7.301 -1.519 1.00 89.81 94 ARG A N 1
ATOM 732 C CA . ARG A 1 94 ? -5.452 8.545 -1.289 1.00 89.81 94 ARG A CA 1
ATOM 733 C C . ARG A 1 94 ? -6.873 8.280 -0.818 1.00 89.81 94 ARG A C 1
ATOM 735 O O . ARG A 1 94 ? -7.381 9.023 0.019 1.00 89.81 94 ARG A O 1
ATOM 742 N N . HIS A 1 95 ? -7.511 7.230 -1.328 1.00 88.69 95 HIS A N 1
ATOM 743 C CA . HIS A 1 95 ? -8.835 6.836 -0.869 1.00 88.69 95 HIS A CA 1
ATOM 744 C C . HIS A 1 95 ? -8.817 6.397 0.601 1.00 88.69 95 HIS A C 1
ATOM 746 O O . HIS A 1 95 ? -9.662 6.837 1.378 1.00 88.69 95 HIS A O 1
ATOM 752 N N . VAL A 1 96 ? -7.811 5.616 1.010 1.00 91.81 96 VAL A N 1
ATOM 753 C CA . VAL A 1 96 ? -7.622 5.228 2.416 1.00 91.81 96 VAL A CA 1
ATOM 754 C C . VAL A 1 96 ? -7.425 6.460 3.303 1.00 91.81 96 VAL A C 1
ATOM 756 O O . VAL A 1 96 ? -8.112 6.574 4.314 1.00 91.81 96 VAL A O 1
ATOM 759 N N . VAL A 1 97 ? -6.589 7.425 2.899 1.00 92.19 97 VAL A N 1
ATOM 760 C CA . VAL A 1 97 ? -6.395 8.691 3.640 1.00 92.19 97 VAL A CA 1
ATOM 761 C C . VAL A 1 97 ? -7.706 9.474 3.795 1.00 92.19 97 VAL A C 1
ATOM 763 O O . VAL A 1 97 ? -7.966 10.052 4.845 1.00 92.19 97 VAL A O 1
ATOM 766 N N . GLN A 1 98 ? -8.568 9.487 2.773 1.00 89.50 98 GLN A N 1
ATOM 767 C CA . GLN A 1 98 ? -9.873 10.157 2.858 1.00 89.50 98 GLN A CA 1
ATOM 768 C C . GLN A 1 98 ? -10.821 9.487 3.860 1.00 89.50 98 GLN A C 1
ATOM 770 O O . GLN A 1 98 ? -11.588 10.182 4.531 1.00 89.50 98 GLN A O 1
ATOM 775 N N . ILE A 1 99 ? -10.790 8.154 3.940 1.00 88.62 99 ILE A N 1
ATOM 776 C CA . ILE A 1 99 ? -11.609 7.386 4.884 1.00 88.62 99 ILE A CA 1
ATOM 777 C C . ILE A 1 99 ? -11.073 7.546 6.312 1.00 88.62 99 ILE A C 1
ATOM 779 O O . ILE A 1 99 ? -11.863 7.723 7.236 1.00 88.62 99 ILE A O 1
ATOM 783 N N . LEU A 1 100 ? -9.749 7.514 6.479 1.00 91.25 100 LEU A N 1
ATOM 784 C CA . LEU A 1 100 ? -9.038 7.596 7.758 1.00 91.25 100 LEU A CA 1
ATOM 785 C C . LEU A 1 100 ? -8.593 9.032 8.073 1.00 91.25 100 LEU A C 1
ATOM 787 O O . LEU A 1 100 ? -7.464 9.268 8.489 1.00 91.25 100 LEU A O 1
ATOM 791 N N . LYS A 1 101 ? -9.459 10.019 7.840 1.00 89.50 101 LYS A N 1
ATOM 792 C CA . LYS A 1 101 ? -9.114 11.446 7.977 1.00 89.50 101 LYS A CA 1
ATOM 793 C C . LYS A 1 101 ? -9.044 11.942 9.424 1.00 89.50 101 LYS A C 1
ATOM 795 O O . LYS A 1 101 ? -8.690 13.094 9.657 1.00 89.50 101 LYS A O 1
ATOM 800 N N . GLU A 1 102 ? -9.486 11.138 10.385 1.00 90.12 102 GLU A N 1
ATOM 801 C CA . GLU A 1 102 ? -9.541 11.543 11.785 1.00 90.12 102 GLU A CA 1
ATOM 802 C C . GLU A 1 102 ? -8.128 11.673 12.395 1.00 90.12 102 GLU A C 1
ATOM 804 O O . GLU A 1 102 ? -7.253 10.877 12.053 1.00 90.12 102 GLU A O 1
ATOM 809 N N . PRO A 1 103 ? -7.898 12.602 13.349 1.00 89.75 103 PRO A N 1
ATOM 810 C CA . PRO A 1 103 ? -6.563 12.869 13.915 1.00 89.75 103 PRO A CA 1
ATOM 811 C C . PRO A 1 103 ? -5.862 11.652 14.530 1.00 89.75 103 PRO A C 1
ATOM 813 O O . PRO A 1 103 ? -4.640 11.572 14.570 1.00 89.75 103 PRO A O 1
ATOM 816 N N . VAL A 1 104 ? -6.627 10.659 14.984 1.00 89.88 104 VAL A N 1
ATOM 817 C CA . VAL A 1 104 ? -6.095 9.385 15.493 1.00 89.88 104 VAL A CA 1
ATOM 818 C C . VAL A 1 104 ? -5.287 8.600 14.443 1.00 89.88 104 VAL A C 1
ATOM 820 O O . VAL A 1 104 ? -4.481 7.749 14.805 1.00 89.88 104 VAL A O 1
ATOM 823 N N . PHE A 1 105 ? -5.450 8.904 13.152 1.00 93.81 105 PHE A N 1
ATOM 824 C CA . PHE A 1 105 ? -4.719 8.281 12.046 1.00 93.81 105 PHE A CA 1
ATOM 825 C C . PHE A 1 105 ? -3.610 9.165 11.457 1.00 93.81 105 PHE A C 1
ATOM 827 O O . PHE A 1 105 ? -3.020 8.784 10.448 1.00 93.81 105 PHE A O 1
ATOM 834 N N . GLU A 1 106 ? -3.286 10.312 12.067 1.00 93.00 106 GLU A N 1
ATOM 835 C CA . GLU A 1 106 ? -2.295 11.282 11.563 1.00 93.00 106 GLU A CA 1
ATOM 836 C C . GLU A 1 106 ? -0.974 10.610 11.145 1.00 93.00 106 GLU A C 1
ATOM 838 O O . GLU A 1 106 ? -0.515 10.754 10.011 1.00 93.00 106 GLU A O 1
ATOM 843 N N . ALA A 1 107 ? -0.396 9.791 12.029 1.00 93.19 107 ALA A N 1
ATOM 844 C CA . ALA A 1 107 ? 0.871 9.108 11.773 1.00 93.19 107 ALA A CA 1
ATOM 845 C C . ALA A 1 107 ? 0.788 8.118 10.596 1.00 93.19 107 ALA A C 1
ATOM 847 O O . ALA A 1 107 ? 1.724 8.017 9.799 1.00 93.19 107 ALA A O 1
ATOM 848 N N . MET A 1 108 ? -0.338 7.408 10.458 1.00 94.94 108 MET A N 1
ATOM 849 C CA . MET A 1 108 ? -0.583 6.529 9.313 1.00 94.94 108 MET A CA 1
ATOM 850 C C . MET A 1 108 ? -0.726 7.357 8.034 1.00 94.94 108 MET A C 1
ATOM 852 O O . MET A 1 108 ? -0.093 7.034 7.035 1.00 94.94 108 MET A O 1
ATOM 856 N N . ASN A 1 109 ? -1.481 8.455 8.060 1.00 95.00 109 ASN A N 1
ATOM 857 C CA . ASN A 1 109 ? -1.693 9.312 6.895 1.00 95.00 109 ASN A CA 1
ATOM 858 C C . ASN A 1 109 ? -0.393 9.939 6.382 1.00 95.00 109 ASN A C 1
ATOM 860 O O . ASN A 1 109 ? -0.155 9.923 5.175 1.00 95.00 109 ASN A O 1
ATOM 864 N N . ILE A 1 110 ? 0.480 10.411 7.276 1.00 94.56 110 ILE A N 1
ATOM 865 C CA . ILE A 1 110 ? 1.824 10.895 6.918 1.00 94.56 110 ILE A CA 1
ATOM 866 C C . ILE A 1 110 ? 2.628 9.780 6.234 1.00 94.56 110 ILE A C 1
ATOM 868 O O . ILE A 1 110 ? 3.281 10.006 5.214 1.00 94.56 110 ILE A O 1
ATOM 872 N N . TYR A 1 111 ? 2.549 8.551 6.748 1.00 96.50 111 TYR A N 1
ATOM 873 C CA . TYR A 1 111 ? 3.217 7.406 6.132 1.00 96.50 111 TYR A CA 1
ATOM 874 C C . TYR A 1 111 ? 2.675 7.095 4.730 1.00 96.50 111 TYR A C 1
ATOM 876 O O . TYR A 1 111 ? 3.454 6.907 3.795 1.00 96.50 111 TYR A O 1
ATOM 884 N N . LEU A 1 112 ? 1.348 7.091 4.555 1.00 95.56 112 LEU A N 1
ATOM 885 C CA . LEU A 1 112 ? 0.709 6.861 3.256 1.00 95.56 112 LEU A CA 1
ATOM 886 C C . LEU A 1 112 ? 1.076 7.946 2.235 1.00 95.56 112 LEU A C 1
ATOM 888 O O . LEU A 1 112 ? 1.308 7.629 1.069 1.00 95.56 112 LEU A O 1
ATOM 892 N N . GLN A 1 113 ? 1.193 9.204 2.666 1.00 93.50 113 GLN A N 1
ATOM 893 C CA . GLN A 1 113 ? 1.700 10.294 1.826 1.00 93.50 113 GLN A CA 1
ATOM 894 C C . GLN A 1 113 ? 3.155 10.052 1.401 1.00 93.50 113 GLN A C 1
ATOM 896 O O . GLN A 1 113 ? 3.501 10.276 0.243 1.00 93.50 113 GLN A O 1
ATOM 901 N N . GLY A 1 114 ? 4.000 9.536 2.299 1.00 94.75 114 GLY A N 1
ATOM 902 C CA . GLY A 1 114 ? 5.363 9.113 1.965 1.00 94.75 114 GLY A CA 1
ATOM 903 C C . GLY A 1 114 ? 5.401 8.037 0.874 1.00 94.75 114 GLY A C 1
ATOM 904 O O . GLY A 1 114 ? 6.195 8.135 -0.064 1.00 94.75 114 GLY A O 1
ATOM 905 N N . ILE A 1 115 ? 4.499 7.050 0.940 1.00 96.25 115 ILE A N 1
ATOM 906 C CA . ILE A 1 115 ? 4.355 6.046 -0.125 1.00 96.25 115 ILE A CA 1
ATOM 907 C C . ILE A 1 115 ? 3.911 6.714 -1.433 1.00 96.25 115 ILE A C 1
ATOM 909 O O . ILE A 1 115 ? 4.522 6.452 -2.468 1.00 96.25 115 ILE A O 1
ATOM 913 N N . ASP A 1 116 ? 2.897 7.587 -1.407 1.00 94.06 116 ASP A N 1
ATOM 914 C CA . ASP A 1 116 ? 2.386 8.267 -2.611 1.00 94.06 116 ASP A CA 1
ATOM 915 C C . ASP A 1 116 ? 3.470 9.122 -3.290 1.00 94.06 116 ASP A C 1
ATOM 917 O O . ASP A 1 116 ? 3.614 9.106 -4.514 1.00 94.06 116 ASP A O 1
ATOM 921 N N . ASN A 1 117 ? 4.319 9.784 -2.500 1.00 93.00 117 ASN A N 1
ATOM 922 C CA . ASN A 1 117 ? 5.482 10.520 -2.996 1.00 93.00 117 ASN A CA 1
ATOM 923 C C . ASN A 1 117 ? 6.499 9.592 -3.681 1.00 93.00 117 ASN A C 1
ATOM 925 O O . ASN A 1 117 ? 6.991 9.897 -4.769 1.00 93.00 117 ASN A O 1
ATOM 929 N N . ASN A 1 118 ? 6.779 8.424 -3.100 1.00 95.25 118 ASN A N 1
ATOM 930 C CA . ASN A 1 118 ? 7.674 7.442 -3.712 1.00 95.25 118 ASN A CA 1
ATOM 931 C C . ASN A 1 118 ? 7.086 6.814 -4.983 1.00 95.25 118 ASN A C 1
ATOM 933 O O . ASN A 1 118 ? 7.820 6.578 -5.943 1.00 95.25 118 ASN A O 1
ATOM 937 N N . VAL A 1 119 ? 5.772 6.583 -5.023 1.00 94.56 119 VAL A N 1
ATOM 938 C CA . VAL A 1 119 ? 5.037 6.138 -6.218 1.00 94.56 119 VAL A CA 1
ATOM 939 C C . VAL A 1 119 ? 5.133 7.189 -7.325 1.00 94.56 119 VAL A C 1
ATOM 941 O O . VAL A 1 119 ? 5.478 6.863 -8.461 1.00 94.56 119 VAL A O 1
ATOM 944 N N . CYS A 1 120 ? 4.903 8.456 -6.982 1.00 92.25 120 CYS A N 1
ATOM 945 C CA . CYS A 1 120 ? 5.075 9.605 -7.864 1.00 92.25 120 CYS A CA 1
ATOM 946 C C . CYS A 1 120 ? 6.502 9.668 -8.438 1.00 92.25 120 CYS A C 1
ATOM 948 O O . CYS A 1 120 ? 6.689 9.762 -9.653 1.00 92.25 120 CYS A O 1
ATOM 950 N N . CYS A 1 121 ? 7.515 9.501 -7.591 1.00 92.38 121 CYS A N 1
ATOM 951 C CA . CYS A 1 121 ? 8.901 9.438 -8.032 1.00 92.38 121 CYS A CA 1
ATOM 952 C C . CYS A 1 121 ? 9.208 8.228 -8.921 1.00 92.38 121 CYS A C 1
ATOM 954 O O . CYS A 1 121 ? 9.951 8.359 -9.894 1.00 92.38 121 CYS A O 1
ATOM 956 N N . MET A 1 122 ? 8.638 7.059 -8.621 1.00 93.19 122 MET A N 1
ATOM 957 C CA . MET A 1 122 ? 8.820 5.854 -9.428 1.00 93.19 122 MET A CA 1
ATOM 958 C C . MET A 1 122 ? 8.209 6.018 -10.824 1.00 93.19 122 MET A C 1
ATOM 960 O O . MET A 1 122 ? 8.846 5.654 -11.811 1.00 93.19 122 MET A O 1
ATOM 964 N N . LEU A 1 123 ? 7.024 6.632 -10.926 1.00 91.69 123 LEU A N 1
ATOM 965 C CA . LEU A 1 123 ? 6.379 6.944 -12.205 1.00 91.69 123 LEU A CA 1
ATOM 966 C C . LEU A 1 123 ? 7.299 7.760 -13.123 1.00 91.69 123 LEU A C 1
ATOM 968 O O . LEU A 1 123 ? 7.430 7.432 -14.299 1.00 91.69 123 LEU A O 1
ATOM 972 N N . GLN A 1 124 ? 8.007 8.756 -12.583 1.00 89.12 124 GLN A N 1
ATOM 973 C CA . GLN A 1 124 ? 8.955 9.575 -13.350 1.00 89.12 124 GLN A CA 1
ATOM 974 C C . GLN A 1 124 ? 10.182 8.795 -13.862 1.00 89.12 124 GLN A C 1
ATOM 976 O O . GLN A 1 124 ? 10.900 9.283 -14.735 1.00 89.12 124 GLN A O 1
ATOM 981 N N . LYS A 1 125 ? 10.463 7.597 -13.328 1.00 88.25 125 LYS A N 1
ATOM 982 C CA . LYS A 1 125 ? 11.566 6.733 -13.788 1.00 88.25 125 LYS A CA 1
ATOM 983 C C . LYS A 1 125 ? 11.136 5.715 -14.849 1.00 88.25 125 LYS A C 1
ATOM 985 O O . LYS A 1 125 ? 12.006 5.061 -15.432 1.00 88.25 125 LYS A O 1
ATOM 990 N N . LEU A 1 126 ? 9.837 5.553 -15.098 1.00 86.31 126 LEU A N 1
ATOM 991 C CA . LEU A 1 126 ? 9.315 4.604 -16.080 1.00 86.31 126 LEU A CA 1
ATOM 992 C C . LEU A 1 126 ? 9.136 5.271 -17.451 1.00 86.31 126 LEU A C 1
ATOM 994 O O . LEU A 1 126 ? 8.678 6.404 -17.506 1.00 86.31 126 LEU A O 1
ATOM 998 N N . PRO A 1 127 ? 9.471 4.600 -18.567 1.00 80.12 127 PRO A N 1
ATOM 999 C CA . PRO A 1 127 ? 9.151 5.081 -19.907 1.00 80.12 127 PRO A CA 1
ATOM 1000 C C . PRO A 1 127 ? 7.758 4.587 -20.369 1.00 80.12 127 PRO A C 1
ATOM 1002 O O . PRO A 1 127 ? 7.493 3.389 -20.264 1.00 80.12 127 PRO A O 1
ATOM 1005 N N . PRO A 1 128 ? 6.898 5.446 -20.950 1.00 76.88 128 PRO A N 1
ATOM 1006 C CA . PRO A 1 128 ? 7.024 6.901 -21.008 1.00 76.88 128 PRO A CA 1
ATOM 1007 C C . PRO A 1 128 ? 6.790 7.526 -19.626 1.00 76.88 128 PRO A C 1
ATOM 1009 O O . PRO A 1 128 ? 5.861 7.140 -18.916 1.00 76.88 128 PRO A O 1
ATOM 1012 N N . ALA A 1 129 ? 7.628 8.498 -19.260 1.00 70.50 129 ALA A N 1
ATOM 1013 C CA . ALA A 1 129 ? 7.467 9.197 -17.992 1.00 70.50 129 ALA A CA 1
ATOM 1014 C C . ALA A 1 129 ? 6.259 10.136 -18.108 1.00 70.50 129 ALA A C 1
ATOM 1016 O O . ALA A 1 129 ? 6.215 10.935 -19.048 1.00 70.50 129 ALA A O 1
ATOM 1017 N N . PRO A 1 130 ? 5.274 10.063 -17.199 1.00 73.44 130 PRO A N 1
ATOM 1018 C CA . PRO A 1 130 ? 4.187 11.026 -17.192 1.00 73.44 130 PRO A CA 1
ATOM 1019 C C . PRO A 1 130 ? 4.729 12.414 -16.820 1.00 73.44 130 PRO A C 1
ATOM 1021 O O . PRO A 1 130 ? 5.608 12.540 -15.968 1.00 73.44 130 PRO A O 1
ATOM 1024 N N . THR A 1 131 ? 4.185 13.462 -17.445 1.00 65.12 131 THR A N 1
ATOM 1025 C CA . THR A 1 131 ? 4.606 14.863 -17.242 1.00 65.12 131 THR A CA 1
ATOM 1026 C C . THR A 1 131 ? 4.446 15.327 -15.794 1.00 65.12 131 THR A C 1
ATOM 1028 O O . THR A 1 131 ? 5.182 16.192 -15.329 1.00 65.12 131 THR A O 1
ATOM 1031 N N . ALA A 1 132 ? 3.486 14.750 -15.074 1.00 68.50 132 ALA A N 1
ATOM 1032 C CA . ALA A 1 132 ? 3.253 15.017 -13.668 1.00 68.50 132 ALA A CA 1
ATOM 1033 C C . ALA A 1 132 ? 2.707 13.766 -12.980 1.00 68.50 132 ALA A C 1
ATOM 1035 O O . ALA A 1 132 ? 2.239 12.821 -13.624 1.00 68.50 132 ALA A O 1
ATOM 1036 N N . CYS A 1 133 ? 2.740 13.776 -11.654 1.00 74.62 133 CYS A N 1
ATOM 1037 C CA . CYS A 1 133 ? 2.115 12.720 -10.877 1.00 74.62 133 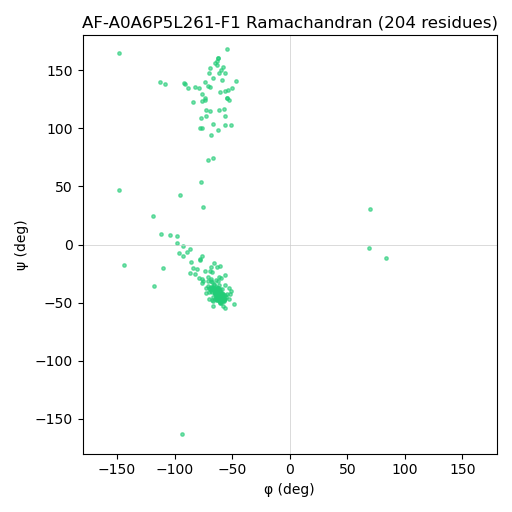CYS A CA 1
ATOM 1038 C C . CYS A 1 133 ? 0.587 12.801 -10.989 1.00 74.62 133 CYS A C 1
ATOM 1040 O O . CYS A 1 133 ? 0.048 13.885 -11.229 1.00 74.62 133 CYS A O 1
ATOM 1042 N N . PRO A 1 134 ? -0.123 11.667 -10.850 1.00 68.31 134 PRO A N 1
ATOM 1043 C CA . PRO A 1 134 ? -1.564 11.630 -11.049 1.00 68.31 134 PRO A CA 1
ATOM 1044 C C . PRO A 1 134 ? -2.248 12.643 -10.132 1.00 68.31 134 PRO A C 1
ATOM 1046 O O . PRO A 1 134 ? -1.957 12.680 -8.932 1.00 68.31 134 PRO A O 1
ATOM 1049 N N . ALA A 1 135 ? -3.159 13.449 -10.678 1.00 64.31 135 ALA A N 1
ATOM 1050 C CA . ALA A 1 135 ? -3.982 14.351 -9.880 1.00 64.31 135 ALA A CA 1
ATOM 1051 C C . ALA A 1 135 ? -4.887 13.545 -8.925 1.00 64.31 135 ALA A C 1
ATOM 1053 O O . ALA A 1 135 ? -5.174 12.372 -9.196 1.00 64.31 135 ALA A O 1
ATOM 1054 N N . PRO A 1 136 ? -5.323 14.120 -7.791 1.00 59.72 136 PRO A N 1
ATOM 1055 C CA . PRO A 1 136 ? -6.306 13.478 -6.928 1.00 59.72 136 PRO A CA 1
ATOM 1056 C C . PRO A 1 136 ? -7.533 13.070 -7.750 1.00 59.72 136 PRO A C 1
ATOM 1058 O O . PRO A 1 136 ? -8.120 13.899 -8.443 1.00 59.72 136 PRO A O 1
ATOM 1061 N N . GLY A 1 137 ? -7.897 11.786 -7.702 1.00 56.97 137 GLY A N 1
ATOM 1062 C CA . GLY A 1 137 ? -9.127 11.306 -8.326 1.00 56.97 137 GLY A CA 1
ATOM 1063 C C . GLY A 1 137 ? -10.360 11.951 -7.688 1.00 56.97 137 GLY A C 1
ATOM 1064 O O . GLY A 1 137 ? -10.294 12.469 -6.569 1.00 56.97 137 GLY A O 1
ATOM 1065 N N . SER A 1 138 ? -11.486 11.911 -8.403 1.00 51.81 138 SER A N 1
ATOM 1066 C CA . SER A 1 138 ? -12.775 12.392 -7.896 1.00 51.81 138 SER A CA 1
ATOM 1067 C C . SER A 1 138 ? -13.074 11.803 -6.513 1.00 51.81 138 SER A C 1
ATOM 1069 O O . SER A 1 138 ? -12.880 10.607 -6.279 1.00 51.81 138 SER A O 1
ATOM 1071 N N . LYS A 1 139 ? -13.531 12.653 -5.586 1.00 55.88 139 LYS A N 1
ATOM 1072 C CA . LYS A 1 139 ? -13.931 12.230 -4.241 1.00 55.88 139 LYS A CA 1
ATOM 1073 C C . LYS A 1 139 ? -15.087 11.244 -4.375 1.00 55.88 139 LYS A C 1
ATOM 1075 O O . LYS A 1 139 ? -16.169 11.616 -4.824 1.00 55.88 139 LYS A O 1
ATOM 1080 N N . ARG A 1 140 ? -14.874 9.993 -3.969 1.00 59.62 140 ARG A N 1
ATOM 1081 C CA . ARG A 1 140 ? -15.973 9.034 -3.836 1.00 59.62 140 ARG A CA 1
ATOM 1082 C C . ARG A 1 140 ? -16.844 9.476 -2.663 1.00 59.62 140 ARG A C 1
ATOM 1084 O O . ARG A 1 140 ? -16.312 9.857 -1.620 1.00 59.62 140 ARG A O 1
ATOM 1091 N N . THR A 1 141 ? -18.162 9.452 -2.835 1.00 54.59 141 THR A N 1
ATOM 1092 C CA . THR A 1 141 ? -19.110 9.792 -1.769 1.00 54.59 141 THR A CA 1
ATOM 1093 C C . THR A 1 141 ? -18.861 8.882 -0.569 1.00 54.59 141 THR A C 1
ATOM 1095 O O . THR A 1 141 ? -18.984 7.662 -0.675 1.00 54.59 141 THR A O 1
ATOM 1098 N N . LEU A 1 142 ? -18.458 9.472 0.556 1.00 63.97 142 LEU A N 1
ATOM 1099 C CA . LEU A 1 142 ? -18.241 8.748 1.804 1.00 63.97 142 LEU A CA 1
ATOM 1100 C C . LEU A 1 142 ? -19.586 8.566 2.513 1.00 63.97 142 LEU A C 1
ATOM 1102 O O . LEU A 1 142 ? -20.381 9.503 2.593 1.00 63.97 142 LEU A O 1
ATOM 1106 N N . SER A 1 143 ? -19.830 7.359 3.023 1.00 62.69 143 SER A N 1
ATOM 1107 C CA . SER A 1 143 ? -20.975 7.082 3.898 1.00 62.69 143 SER A CA 1
ATOM 1108 C C . SER A 1 143 ? -20.848 7.857 5.218 1.00 62.69 143 SER A C 1
ATOM 1110 O O . SER A 1 143 ? -19.728 8.219 5.596 1.00 62.69 143 SER A O 1
ATOM 1112 N N . PRO A 1 144 ? -21.964 8.134 5.920 1.00 66.31 144 PRO A N 1
ATOM 1113 C CA . PRO A 1 144 ? -21.926 8.803 7.214 1.00 66.31 144 PRO A CA 1
ATOM 1114 C C . PRO A 1 144 ? -21.009 8.053 8.182 1.00 66.31 144 PRO A C 1
ATOM 1116 O O . PRO A 1 144 ? -21.147 6.851 8.395 1.00 66.31 144 PRO A O 1
ATOM 1119 N N . THR A 1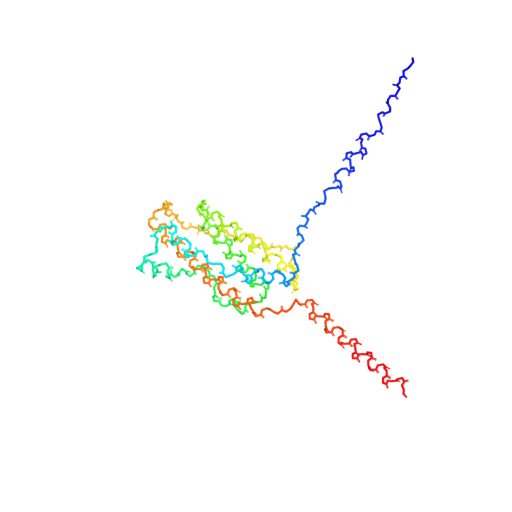 145 ? -20.049 8.781 8.745 1.00 69.38 145 THR A N 1
ATOM 1120 C CA . THR A 1 145 ? -19.076 8.229 9.683 1.00 69.38 145 THR A CA 1
ATOM 1121 C C . THR A 1 145 ? -19.730 8.032 11.054 1.00 69.38 145 THR A C 1
ATOM 1123 O O . THR A 1 145 ? -20.311 8.993 11.567 1.00 69.38 145 THR A O 1
ATOM 1126 N N . PRO A 1 146 ? -19.619 6.850 11.690 1.00 77.38 146 PRO A N 1
ATOM 1127 C CA . PRO A 1 146 ? -20.058 6.672 13.071 1.00 77.38 146 PRO A CA 1
ATOM 1128 C C . PRO A 1 146 ? -19.266 7.575 14.026 1.00 77.38 146 PRO A C 1
ATOM 1130 O O . PRO A 1 146 ? -18.159 8.014 13.708 1.00 77.38 146 PRO A O 1
ATOM 1133 N N . THR A 1 147 ? -19.794 7.824 15.225 1.00 84.88 147 THR A N 1
ATOM 1134 C CA . THR A 1 147 ? -19.105 8.634 16.241 1.00 84.88 147 THR A CA 1
ATOM 1135 C C . THR A 1 147 ? -17.708 8.086 16.523 1.00 84.88 147 THR A C 1
ATOM 1137 O O . THR A 1 147 ? -17.552 6.905 16.852 1.00 84.88 147 THR A O 1
ATOM 1140 N N . VAL A 1 148 ? -16.697 8.948 16.411 1.00 87.19 148 VAL A N 1
ATOM 1141 C CA . VAL A 1 148 ? -15.289 8.591 16.633 1.00 87.19 148 VAL A CA 1
ATOM 1142 C C . VAL A 1 148 ? -15.120 7.941 18.007 1.00 87.19 148 VAL A C 1
ATOM 1144 O O . VAL A 1 148 ? -15.656 8.422 19.002 1.00 87.19 148 VAL A O 1
ATOM 1147 N N . GLY A 1 149 ? -14.399 6.821 18.059 1.00 85.56 149 GLY A N 1
ATOM 1148 C CA . GLY A 1 149 ? -14.144 6.067 19.291 1.00 85.56 149 GLY A CA 1
ATOM 1149 C C . GLY A 1 149 ? -15.253 5.093 19.714 1.00 85.56 149 GLY A C 1
ATOM 1150 O O . GLY A 1 149 ? -14.998 4.232 20.557 1.00 85.56 149 GLY A O 1
ATOM 1151 N N . SER A 1 150 ? -16.447 5.154 19.114 1.00 92.00 150 SER A N 1
ATOM 1152 C CA . SER A 1 150 ? -17.493 4.144 19.340 1.00 92.00 150 SER A CA 1
ATOM 1153 C C . SER A 1 150 ? -17.057 2.751 18.863 1.00 92.00 150 SER A C 1
ATOM 1155 O O . SER A 1 150 ? -16.185 2.612 18.004 1.00 92.00 150 SER A O 1
ATOM 1157 N N . PHE A 1 151 ? -17.676 1.694 19.396 1.00 89.62 151 PHE A N 1
ATOM 1158 C CA . PHE A 1 151 ? -17.342 0.318 19.011 1.00 89.62 151 PHE A CA 1
ATOM 1159 C C . PHE A 1 151 ? -17.566 0.049 17.512 1.00 89.62 151 PHE A C 1
ATOM 1161 O O . PHE A 1 151 ? -16.725 -0.579 16.869 1.00 89.62 151 PHE A O 1
ATOM 1168 N N . SER A 1 152 ? -18.648 0.577 16.929 1.00 89.31 152 SER A N 1
ATOM 1169 C CA . SER A 1 152 ? -18.913 0.472 15.487 1.00 89.31 152 SER A CA 1
ATOM 1170 C C . SER A 1 152 ? -17.859 1.206 14.662 1.00 89.31 152 SER A C 1
ATOM 1172 O O . SER A 1 152 ? -17.325 0.623 13.721 1.00 89.31 152 SER A O 1
ATOM 1174 N N . TRP A 1 153 ? -17.481 2.427 15.059 1.00 91.31 153 TRP A N 1
ATOM 1175 C CA . TRP A 1 153 ? -16.389 3.163 14.418 1.00 91.31 153 TRP A CA 1
ATOM 1176 C C . TRP A 1 153 ? -15.086 2.355 14.451 1.00 91.31 153 TRP A C 1
ATOM 1178 O O . TRP A 1 153 ? -14.445 2.170 13.419 1.00 91.31 153 TRP A O 1
ATOM 1188 N N . LYS A 1 154 ? -14.723 1.797 15.613 1.00 91.69 154 LYS A N 1
ATOM 1189 C CA . LYS A 1 154 ? -13.513 0.975 15.780 1.00 91.69 154 LYS A CA 1
ATOM 1190 C C . LYS A 1 154 ? -13.515 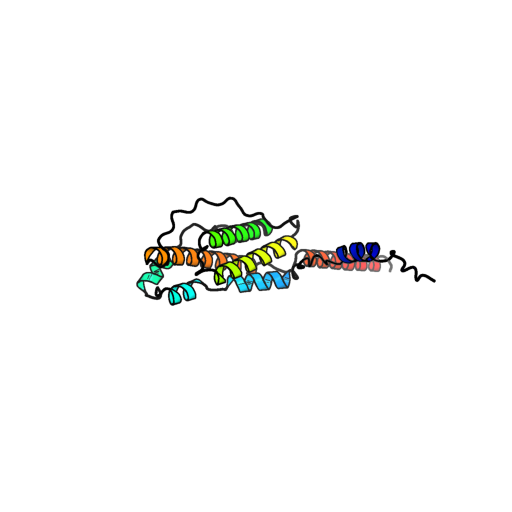-0.237 14.840 1.00 91.69 154 LYS A C 1
ATOM 1192 O O . LYS A 1 154 ? -12.514 -0.496 14.170 1.00 91.69 154 LYS A O 1
ATOM 1197 N N . LEU A 1 155 ? -14.642 -0.948 14.750 1.00 89.69 155 LEU A N 1
ATOM 1198 C CA . LEU A 1 155 ? -14.798 -2.101 13.861 1.00 89.69 155 LEU A CA 1
ATOM 1199 C C . LEU A 1 155 ? -14.774 -1.729 12.375 1.00 89.69 155 LEU A C 1
ATOM 1201 O O . LEU A 1 155 ? -14.180 -2.440 11.568 1.00 89.69 155 LEU A O 1
ATOM 1205 N N . GLU A 1 156 ? -15.406 -0.631 11.975 1.00 89.00 156 GLU A N 1
ATOM 1206 C CA . GLU A 1 156 ? -15.355 -0.183 10.582 1.00 89.00 156 GLU A CA 1
ATOM 1207 C C . GLU A 1 156 ? -13.937 0.218 10.179 1.00 89.00 156 GLU A C 1
ATOM 1209 O O . GLU A 1 156 ? -13.453 -0.164 9.111 1.00 89.00 156 GLU A O 1
ATOM 1214 N N . ARG A 1 157 ? -13.234 0.941 11.054 1.00 91.19 157 ARG A N 1
ATOM 1215 C CA . ARG A 1 157 ? -11.862 1.380 10.800 1.00 91.19 157 ARG A CA 1
ATOM 1216 C C . ARG A 1 157 ? -10.881 0.210 10.758 1.00 91.19 157 ARG A C 1
ATOM 1218 O O . ARG A 1 157 ? -10.041 0.186 9.860 1.00 91.19 157 ARG A O 1
ATOM 1225 N N . CYS A 1 158 ? -11.029 -0.809 11.612 1.00 91.69 158 CYS A N 1
ATOM 1226 C CA . CYS A 1 158 ? -10.168 -1.993 11.516 1.00 91.69 158 CYS A CA 1
ATOM 1227 C C . CYS A 1 158 ? -10.346 -2.740 10.183 1.00 91.69 158 CYS A C 1
ATOM 1229 O O . CYS A 1 158 ? -9.354 -3.176 9.603 1.00 91.69 158 CYS A O 1
ATOM 1231 N N . LYS A 1 159 ? -11.571 -2.829 9.640 1.00 90.88 159 LYS A N 1
ATOM 1232 C CA . LYS A 1 159 ? -11.824 -3.447 8.323 1.00 90.88 159 LYS A CA 1
ATOM 1233 C C . LYS A 1 159 ? -11.181 -2.658 7.182 1.00 90.88 159 LYS A C 1
ATOM 1235 O O . LYS A 1 159 ? -10.632 -3.255 6.252 1.00 90.88 159 LYS A O 1
ATOM 1240 N N . VAL A 1 160 ? -11.209 -1.324 7.257 1.00 91.56 160 VAL A N 1
ATOM 1241 C CA . VAL A 1 160 ? -10.517 -0.446 6.296 1.00 91.56 160 VAL A CA 1
ATOM 1242 C C . VAL A 1 160 ? -9.013 -0.719 6.324 1.00 91.56 160 VAL A C 1
ATOM 1244 O O . VAL A 1 160 ? -8.418 -0.984 5.279 1.00 91.56 160 VAL A O 1
ATOM 1247 N N . ILE A 1 161 ? -8.413 -0.742 7.517 1.00 93.19 161 ILE A N 1
ATOM 1248 C CA . ILE A 1 161 ? -6.979 -1.006 7.691 1.00 93.19 161 ILE A CA 1
ATOM 1249 C C . ILE A 1 161 ? -6.619 -2.426 7.232 1.00 93.19 161 ILE A C 1
ATOM 1251 O O . ILE A 1 161 ? -5.622 -2.606 6.541 1.00 93.19 161 ILE A O 1
ATOM 1255 N N . GLN A 1 162 ? -7.440 -3.435 7.535 1.00 91.69 162 GLN A N 1
ATOM 1256 C CA . GLN A 1 162 ? -7.231 -4.810 7.072 1.00 91.69 162 GLN A CA 1
ATOM 1257 C C . GLN A 1 162 ? -7.245 -4.918 5.542 1.00 91.69 162 GLN A C 1
ATOM 1259 O O . GLN A 1 162 ? -6.439 -5.656 4.968 1.00 91.69 162 GLN A O 1
ATOM 1264 N N . SER A 1 163 ? -8.153 -4.206 4.877 1.00 91.69 163 SER A N 1
ATOM 1265 C CA . SER A 1 163 ? -8.224 -4.210 3.413 1.00 91.69 163 SER A CA 1
ATOM 1266 C C . SER A 1 163 ? -6.999 -3.505 2.820 1.00 91.69 163 SER A C 1
ATOM 1268 O O . SER A 1 163 ? -6.401 -4.018 1.877 1.00 91.69 163 SER A O 1
ATOM 1270 N N . TYR A 1 164 ? -6.554 -2.396 3.428 1.00 93.44 164 TYR A N 1
ATOM 1271 C CA . TYR A 1 164 ? -5.277 -1.752 3.100 1.00 93.44 164 TYR A CA 1
ATOM 1272 C C . TYR A 1 164 ? -4.088 -2.714 3.262 1.00 93.44 164 TYR A C 1
ATOM 1274 O O . TYR A 1 164 ? -3.244 -2.782 2.373 1.00 93.44 164 TYR A O 1
ATOM 1282 N N . GLN A 1 165 ? -4.030 -3.491 4.351 1.00 92.81 165 GLN A N 1
ATOM 1283 C CA . GLN A 1 165 ? -2.957 -4.466 4.582 1.00 92.81 165 GLN A CA 1
ATOM 1284 C C . GLN A 1 165 ? -2.894 -5.508 3.459 1.00 92.81 165 GLN A C 1
ATOM 1286 O O . GLN A 1 165 ? -1.832 -5.729 2.883 1.00 92.81 165 GLN A O 1
ATOM 1291 N N . ARG A 1 166 ? -4.040 -6.085 3.071 1.00 91.56 166 ARG A N 1
ATOM 1292 C CA . ARG A 1 166 ? -4.115 -7.041 1.948 1.00 91.56 166 ARG A CA 1
ATOM 1293 C C . ARG A 1 166 ? -3.701 -6.410 0.627 1.00 91.56 166 ARG A C 1
ATOM 1295 O O . ARG A 1 166 ? -2.984 -7.025 -0.160 1.00 91.56 166 ARG A O 1
ATOM 1302 N N . PHE A 1 167 ? -4.148 -5.179 0.390 1.00 94.19 167 PHE A N 1
ATOM 1303 C CA . PHE A 1 167 ? -3.778 -4.424 -0.796 1.00 94.19 167 PHE A CA 1
ATOM 1304 C C . PHE A 1 167 ? -2.264 -4.210 -0.873 1.00 94.19 167 PHE A C 1
ATOM 1306 O O . PHE A 1 167 ? -1.652 -4.541 -1.886 1.00 94.19 167 PHE A O 1
ATOM 1313 N N . MET A 1 168 ? -1.638 -3.732 0.204 1.00 95.88 168 MET A N 1
ATOM 1314 C CA . MET A 1 168 ? -0.194 -3.504 0.227 1.00 95.88 168 MET A CA 1
ATOM 1315 C C . MET A 1 168 ? 0.613 -4.798 0.155 1.00 95.88 168 MET A C 1
ATOM 1317 O O . MET A 1 168 ? 1.663 -4.813 -0.483 1.00 95.88 168 MET A O 1
ATOM 1321 N N . GLU A 1 169 ? 0.110 -5.902 0.706 1.00 94.31 169 GLU A N 1
ATOM 1322 C CA . GLU A 1 169 ? 0.716 -7.220 0.520 1.00 94.31 169 GLU A CA 1
ATOM 1323 C C . GLU A 1 169 ? 0.733 -7.624 -0.966 1.00 94.31 169 GLU A C 1
ATOM 1325 O O . GLU A 1 169 ? 1.763 -8.064 -1.487 1.00 94.31 169 GLU A O 1
ATOM 1330 N N . ALA A 1 170 ? -0.382 -7.429 -1.680 1.00 95.25 170 ALA A N 1
ATOM 1331 C CA . ALA A 1 170 ? -0.463 -7.680 -3.118 1.00 95.25 170 ALA A CA 1
ATOM 1332 C C . ALA A 1 170 ? 0.470 -6.751 -3.917 1.00 95.25 170 ALA A C 1
ATOM 1334 O O . ALA A 1 170 ? 1.193 -7.216 -4.799 1.00 95.25 170 ALA A O 1
ATOM 1335 N N . VAL A 1 171 ? 0.523 -5.461 -3.568 1.00 96.81 171 VAL A N 1
ATOM 1336 C CA . VAL A 1 171 ? 1.472 -4.490 -4.142 1.00 96.81 171 VAL A CA 1
ATOM 1337 C C . VAL A 1 171 ? 2.913 -4.950 -3.935 1.00 96.81 171 VAL A C 1
ATOM 1339 O O . VAL A 1 171 ? 3.690 -4.963 -4.888 1.00 96.81 171 VAL A O 1
ATOM 1342 N N . GLY A 1 172 ? 3.264 -5.380 -2.722 1.00 96.38 172 GLY A N 1
ATOM 1343 C CA . GLY A 1 172 ? 4.582 -5.917 -2.395 1.00 96.38 172 GLY A CA 1
ATOM 1344 C C . GLY A 1 172 ? 4.943 -7.107 -3.281 1.00 96.38 172 GLY A C 1
ATOM 1345 O O . GLY A 1 172 ? 6.000 -7.100 -3.906 1.00 96.38 172 GLY A O 1
ATOM 1346 N N . LYS A 1 173 ? 4.030 -8.078 -3.427 1.00 95.50 173 LYS A N 1
ATOM 1347 C CA . LYS A 1 173 ? 4.211 -9.242 -4.313 1.00 95.50 173 LYS A CA 1
ATOM 1348 C C . LYS A 1 173 ? 4.486 -8.837 -5.763 1.00 95.50 173 LYS A C 1
ATOM 1350 O O . LYS A 1 173 ? 5.385 -9.401 -6.381 1.00 95.50 173 LYS A O 1
ATOM 1355 N N . VAL A 1 174 ? 3.766 -7.849 -6.299 1.00 95.81 174 VAL A N 1
ATOM 1356 C CA . VAL A 1 174 ? 4.019 -7.335 -7.657 1.00 95.81 174 VAL A CA 1
ATOM 1357 C C . VAL A 1 174 ? 5.391 -6.667 -7.739 1.00 95.81 174 VAL A C 1
ATOM 1359 O O . VAL A 1 174 ? 6.165 -6.981 -8.642 1.00 95.81 174 VAL A O 1
ATOM 1362 N N . LEU A 1 175 ? 5.737 -5.801 -6.784 1.00 95.69 175 LEU A N 1
ATOM 1363 C CA . LEU A 1 175 ? 7.029 -5.110 -6.759 1.00 95.69 175 LEU A CA 1
ATOM 1364 C C . LEU A 1 175 ? 8.214 -6.073 -6.630 1.00 95.69 175 LEU A C 1
ATOM 1366 O O . LEU A 1 175 ? 9.282 -5.785 -7.167 1.00 95.69 175 LEU A O 1
ATOM 1370 N N . GLU A 1 176 ? 8.064 -7.220 -5.960 1.00 94.62 176 GLU A N 1
ATOM 1371 C CA . GLU A 1 176 ? 9.128 -8.232 -5.901 1.00 94.62 176 GLU A CA 1
ATOM 1372 C C . GLU A 1 176 ? 9.508 -8.785 -7.278 1.00 94.62 176 GLU A C 1
ATOM 1374 O O . GLU A 1 176 ? 10.669 -9.121 -7.502 1.00 94.62 176 GLU A O 1
ATOM 1379 N N . THR A 1 177 ? 8.576 -8.784 -8.234 1.00 93.81 177 THR A N 1
ATOM 1380 C CA . THR A 1 177 ? 8.847 -9.198 -9.621 1.00 93.81 177 THR A CA 1
ATOM 1381 C C . THR A 1 177 ? 9.564 -8.128 -10.450 1.00 93.81 177 THR A C 1
ATOM 1383 O O . THR A 1 177 ? 10.050 -8.412 -11.549 1.00 93.81 177 THR A O 1
ATOM 1386 N N . TRP A 1 178 ? 9.646 -6.887 -9.957 1.00 92.06 178 TRP A N 1
ATOM 1387 C CA . TRP A 1 178 ? 10.278 -5.796 -10.690 1.00 92.06 178 TRP A CA 1
ATOM 1388 C C . TRP A 1 178 ? 11.799 -5.926 -10.615 1.00 92.06 178 TRP A C 1
ATOM 1390 O O . TRP A 1 178 ? 12.397 -5.980 -9.541 1.00 92.06 178 TRP A O 1
ATOM 1400 N N . GLY A 1 179 ? 12.417 -5.987 -11.795 1.00 82.12 179 GLY A N 1
ATOM 1401 C CA . GLY A 1 179 ? 13.864 -6.088 -11.961 1.00 82.12 179 GLY A CA 1
ATOM 1402 C C . GLY A 1 179 ? 14.559 -4.730 -12.131 1.00 82.12 179 GLY A C 1
ATOM 1403 O O . GLY A 1 179 ? 13.951 -3.686 -11.875 1.00 82.12 179 GLY A O 1
ATOM 1404 N N . PRO A 1 180 ? 15.813 -4.745 -12.630 1.00 77.12 180 PRO A N 1
ATOM 1405 C CA . PRO A 1 180 ? 16.632 -3.548 -12.799 1.00 77.12 180 PRO A CA 1
ATOM 1406 C C . PRO A 1 180 ? 15.968 -2.501 -13.686 1.00 77.12 180 PRO A C 1
ATOM 1408 O O . PRO A 1 180 ? 15.224 -2.848 -14.612 1.00 77.12 180 PRO A O 1
ATOM 1411 N N . SER A 1 181 ? 16.315 -1.235 -13.454 1.00 74.94 181 SER A N 1
ATOM 1412 C CA . SER A 1 181 ? 15.718 -0.106 -14.174 1.00 74.94 181 SER A CA 1
ATOM 1413 C C . SER A 1 181 ? 15.653 -0.306 -15.710 1.00 74.94 181 SER A C 1
ATOM 1415 O O . SER A 1 181 ? 16.617 -0.782 -16.332 1.00 74.94 181 SER A O 1
ATOM 1417 N N . PRO A 1 182 ? 14.559 0.113 -16.382 1.00 66.81 182 PRO A N 1
ATOM 1418 C CA . PRO A 1 182 ? 14.424 -0.010 -17.839 1.00 66.81 182 PRO A CA 1
ATOM 1419 C C . PRO A 1 182 ? 15.566 0.663 -18.625 1.00 66.81 182 PRO A C 1
ATOM 1421 O O . PRO A 1 182 ? 16.022 0.148 -19.650 1.00 66.81 182 PRO A O 1
ATOM 1424 N N . GLY A 1 183 ? 16.087 1.788 -18.119 1.00 60.72 183 GLY A N 1
ATOM 1425 C CA . GLY A 1 183 ? 17.215 2.504 -18.722 1.00 60.72 183 GLY A CA 1
ATOM 1426 C C . GLY A 1 183 ? 18.531 1.717 -18.691 1.00 60.72 183 GLY A C 1
ATOM 1427 O O . GLY A 1 183 ? 19.315 1.779 -19.642 1.00 60.72 183 GLY A O 1
ATOM 1428 N N . GLN A 1 184 ? 18.759 0.923 -17.644 1.00 59.62 184 GLN A N 1
ATOM 1429 C CA . GLN A 1 184 ? 19.949 0.083 -17.512 1.00 59.62 184 GLN A CA 1
ATOM 1430 C C . GLN A 1 184 ? 19.909 -1.120 -18.462 1.00 59.62 184 GLN A C 1
ATOM 1432 O O . GLN A 1 184 ? 20.922 -1.435 -19.090 1.00 59.62 184 GLN A O 1
ATOM 1437 N N . ARG A 1 185 ? 18.731 -1.727 -18.679 1.00 60.66 185 ARG A N 1
ATOM 1438 C CA . ARG A 1 185 ? 18.551 -2.777 -19.703 1.00 60.66 185 ARG A CA 1
ATOM 1439 C C . ARG A 1 185 ? 18.921 -2.281 -21.106 1.00 60.66 185 ARG A C 1
ATOM 1441 O O . ARG A 1 185 ? 19.619 -2.981 -21.842 1.00 60.66 185 ARG A O 1
ATOM 1448 N N . ASN A 1 186 ? 18.519 -1.059 -21.460 1.00 60.47 186 ASN A N 1
ATOM 1449 C CA . ASN A 1 186 ? 18.844 -0.470 -22.763 1.00 60.47 186 ASN A CA 1
ATOM 1450 C C . ASN A 1 186 ? 20.332 -0.122 -22.918 1.00 60.47 186 ASN A C 1
ATOM 1452 O O . ASN A 1 186 ? 20.896 -0.350 -23.991 1.00 60.47 186 ASN A O 1
ATOM 1456 N N . ARG A 1 187 ? 20.997 0.380 -21.867 1.00 60.91 187 ARG A N 1
ATOM 1457 C CA . ARG A 1 187 ? 22.453 0.622 -21.897 1.00 60.91 187 ARG A CA 1
ATOM 1458 C C . ARG A 1 187 ? 23.240 -0.670 -22.101 1.00 60.91 187 ARG A C 1
ATOM 1460 O O . ARG A 1 187 ? 24.129 -0.696 -22.947 1.00 60.91 187 ARG A O 1
ATOM 1467 N N . ASN A 1 188 ? 22.867 -1.747 -21.410 1.00 62.28 188 ASN A N 1
ATOM 1468 C CA . ASN A 1 188 ? 23.533 -3.040 -21.567 1.00 62.28 188 ASN A CA 1
ATOM 1469 C C . ASN A 1 188 ? 23.337 -3.618 -22.974 1.00 62.28 188 ASN A C 1
ATOM 1471 O O . ASN A 1 188 ? 24.304 -4.075 -23.577 1.00 62.28 188 ASN A O 1
ATOM 1475 N N . ARG A 1 189 ? 22.131 -3.520 -23.553 1.00 63.41 189 ARG A N 1
ATOM 1476 C CA . ARG A 1 189 ? 21.901 -3.926 -24.952 1.00 63.41 189 ARG A CA 1
ATOM 1477 C C . ARG A 1 189 ? 22.738 -3.125 -25.947 1.00 63.41 189 ARG A C 1
ATOM 1479 O O . ARG A 1 189 ? 23.329 -3.721 -26.841 1.00 63.41 189 ARG A O 1
ATOM 1486 N N . ARG A 1 190 ? 22.816 -1.797 -25.796 1.00 67.44 190 ARG A N 1
ATOM 1487 C CA . ARG A 1 190 ? 23.657 -0.950 -26.664 1.00 67.44 190 ARG A CA 1
ATOM 1488 C C . ARG A 1 190 ? 25.142 -1.272 -26.509 1.00 67.44 190 ARG A C 1
ATOM 1490 O O . ARG A 1 190 ? 25.843 -1.342 -27.508 1.00 67.44 190 ARG A O 1
ATOM 1497 N N . SER A 1 191 ? 25.602 -1.514 -25.282 1.00 73.06 191 SER A N 1
ATOM 1498 C CA . SER A 1 191 ? 26.978 -1.939 -25.009 1.00 73.06 191 SER A CA 1
ATOM 1499 C C . SER A 1 191 ? 27.301 -3.272 -25.693 1.00 73.06 191 SER A C 1
ATOM 1501 O O . SER A 1 191 ? 28.268 -3.352 -26.444 1.00 73.06 191 SER A O 1
ATOM 1503 N N . LEU A 1 192 ? 26.442 -4.286 -25.541 1.00 73.19 192 LEU A N 1
ATOM 1504 C CA . LEU A 1 192 ? 26.608 -5.584 -26.205 1.00 73.19 192 LEU A CA 1
ATOM 1505 C C . LEU A 1 192 ? 26.601 -5.462 -27.733 1.00 73.19 192 LEU A C 1
ATOM 1507 O O . LEU A 1 192 ? 27.463 -6.032 -28.392 1.00 73.19 192 LEU A O 1
ATOM 1511 N N . LEU A 1 193 ? 25.681 -4.679 -28.303 1.00 73.69 193 LEU A N 1
ATOM 1512 C CA . LEU A 1 193 ? 25.664 -4.389 -29.741 1.00 73.69 193 LEU A CA 1
ATOM 1513 C C . LEU A 1 193 ? 26.970 -3.734 -30.204 1.00 73.69 193 LEU A C 1
ATOM 1515 O O . LEU A 1 193 ? 27.525 -4.142 -31.219 1.00 73.69 193 LEU A O 1
ATOM 1519 N N . ASN A 1 194 ? 27.499 -2.769 -29.450 1.00 74.75 194 ASN A N 1
ATOM 1520 C CA . ASN A 1 194 ? 28.764 -2.111 -29.776 1.00 74.75 194 ASN A CA 1
ATOM 1521 C C . ASN A 1 194 ? 29.961 -3.070 -29.683 1.00 74.75 194 ASN A C 1
ATOM 1523 O O 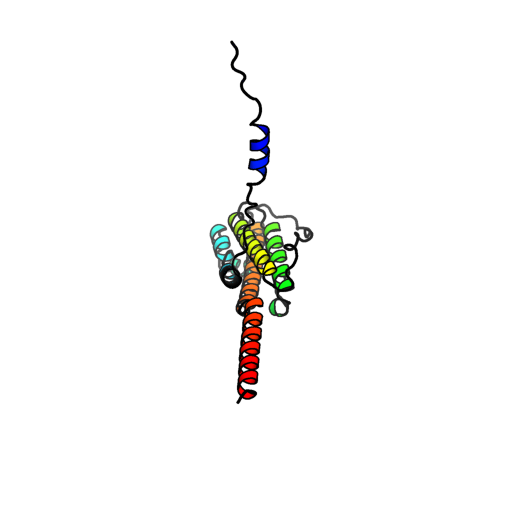. ASN A 1 194 ? 30.842 -3.018 -30.540 1.00 74.75 194 ASN A O 1
ATOM 1527 N N . VAL A 1 195 ? 29.979 -3.976 -28.699 1.00 77.69 195 VAL A N 1
ATOM 1528 C CA . VAL A 1 195 ? 31.000 -5.031 -28.582 1.00 77.69 195 VAL A CA 1
ATOM 1529 C C . VAL A 1 195 ? 30.935 -5.984 -29.778 1.00 77.69 195 VAL A C 1
ATOM 1531 O O . VAL A 1 195 ? 31.956 -6.228 -30.420 1.00 77.69 195 VAL A O 1
ATOM 1534 N N . LEU A 1 196 ? 29.740 -6.460 -30.138 1.00 74.62 196 LEU A N 1
ATOM 1535 C CA . LEU A 1 196 ? 29.533 -7.359 -31.279 1.00 74.62 196 LEU A CA 1
ATOM 1536 C C . LEU A 1 196 ? 29.905 -6.696 -32.616 1.00 74.62 196 LEU A C 1
ATOM 1538 O O . LEU A 1 196 ? 30.548 -7.310 -33.470 1.00 74.62 196 LEU A O 1
ATOM 1542 N N . LEU A 1 197 ? 29.551 -5.421 -32.801 1.00 77.19 197 LEU A N 1
ATOM 1543 C CA . LEU A 1 197 ? 29.924 -4.646 -33.987 1.00 77.19 197 LEU A CA 1
ATOM 1544 C C . LEU A 1 197 ? 31.436 -4.372 -34.045 1.00 77.19 197 LEU A C 1
ATOM 1546 O O . LEU A 1 197 ? 32.025 -4.424 -35.126 1.00 77.19 197 LEU A O 1
ATOM 1550 N N . GLY A 1 198 ? 32.077 -4.129 -32.898 1.00 72.50 198 GLY A N 1
ATOM 1551 C CA . GLY A 1 198 ? 33.528 -3.976 -32.788 1.00 72.50 198 GLY A CA 1
ATOM 1552 C C . GLY A 1 198 ? 34.289 -5.260 -33.131 1.00 72.50 198 GLY A C 1
ATOM 1553 O O . GLY A 1 198 ? 35.285 -5.211 -33.853 1.00 72.50 198 GLY A O 1
ATOM 1554 N N . GLN A 1 199 ? 33.788 -6.418 -32.696 1.00 70.44 199 GLN A N 1
ATOM 1555 C CA . GLN A 1 199 ? 34.348 -7.725 -33.056 1.00 70.44 199 GLN A CA 1
ATOM 1556 C C . GLN A 1 199 ? 34.217 -8.011 -34.559 1.00 70.44 199 GLN A C 1
ATOM 1558 O O . GLN A 1 199 ? 35.189 -8.429 -35.186 1.00 70.44 199 GLN A O 1
ATOM 1563 N N . ARG A 1 200 ? 33.071 -7.691 -35.180 1.00 65.12 200 ARG A N 1
ATOM 1564 C CA . ARG A 1 200 ? 32.875 -7.845 -36.637 1.00 65.12 200 ARG A CA 1
ATOM 1565 C C . ARG A 1 200 ? 33.835 -7.003 -37.481 1.00 65.12 200 ARG A C 1
ATOM 1567 O O . ARG A 1 200 ? 34.228 -7.439 -38.558 1.00 65.12 200 ARG A O 1
ATOM 1574 N N . ARG A 1 201 ? 34.204 -5.803 -37.019 1.00 65.69 201 ARG A N 1
ATOM 1575 C CA . ARG A 1 201 ? 35.169 -4.939 -37.722 1.00 65.69 201 ARG A CA 1
ATOM 1576 C C . ARG A 1 201 ? 36.595 -5.483 -37.661 1.00 65.69 201 ARG A C 1
ATOM 1578 O O . ARG A 1 201 ? 37.303 -5.365 -38.651 1.00 65.69 201 ARG A O 1
ATOM 1585 N N . LYS A 1 202 ? 36.994 -6.114 -36.550 1.00 59.25 202 LYS A N 1
ATOM 1586 C CA . LYS A 1 202 ? 38.320 -6.743 -36.422 1.00 59.25 202 LYS A CA 1
ATOM 1587 C C . LYS A 1 202 ? 38.490 -7.966 -37.326 1.00 59.25 202 LYS A C 1
ATOM 1589 O O . LYS A 1 202 ? 39.553 -8.130 -37.900 1.00 59.25 202 LYS A O 1
ATOM 1594 N N . VAL A 1 203 ? 37.442 -8.771 -37.504 1.00 60.25 203 VAL A N 1
ATOM 1595 C CA . VAL A 1 203 ? 37.475 -9.968 -38.374 1.00 60.25 203 VAL A CA 1
ATOM 1596 C C . VAL A 1 203 ? 37.568 -9.620 -39.868 1.00 60.25 203 VAL A C 1
ATOM 1598 O O . VAL A 1 203 ? 38.016 -10.438 -40.653 1.00 60.25 203 VAL A O 1
ATOM 1601 N N . ARG A 1 204 ? 37.163 -8.412 -40.283 1.00 56.59 204 ARG A N 1
ATOM 1602 C CA . ARG A 1 204 ? 37.242 -7.960 -41.687 1.00 56.59 204 ARG A CA 1
ATOM 1603 C C . ARG A 1 204 ? 38.561 -7.279 -42.070 1.00 56.59 204 ARG A C 1
ATOM 1605 O O . ARG A 1 204 ? 38.709 -6.916 -43.230 1.00 56.59 204 ARG A O 1
ATOM 1612 N N . ALA A 1 205 ? 39.446 -7.029 -41.108 1.00 56.09 205 ALA A N 1
ATOM 1613 C CA . ALA A 1 205 ? 40.673 -6.250 -41.296 1.00 56.09 205 ALA A CA 1
ATOM 1614 C C . ALA A 1 205 ? 41.961 -7.092 -41.187 1.00 56.09 205 ALA A C 1
ATOM 1616 O O . ALA A 1 205 ? 43.046 -6.516 -41.135 1.00 56.09 205 ALA A O 1
ATOM 1617 N N . GLY A 1 206 ? 41.839 -8.420 -41.123 1.00 45.75 206 GLY A N 1
ATOM 1618 C CA . GLY A 1 206 ? 42.936 -9.383 -41.249 1.00 45.75 206 GLY A CA 1
ATOM 1619 C C . GLY A 1 206 ? 42.639 -10.342 -42.388 1.00 45.75 206 GLY A C 1
ATOM 1620 O O . GLY A 1 206 ? 43.618 -10.841 -42.973 1.00 45.75 206 GLY A O 1
#

Organism: Phascolarctos cinereus (NCBI:txid38626)